Protein AF-Q17LP1-F1 (afdb_monomer)

Sequence (242 aa):
NHLSFSSIPMSLLRTFSMMLGEMDILGTYVQPYYQNHLLYPIPSFAILCLFMILMPILLMNLLIGLAVGDIESVRRNAQLKRLAMQVVLHTELERKLPQMWLEMVDKMELIEYPNEKKCKLGFLDSVLRKWFCNPFTDDYKGGIDFVLDNNEDYVVTELEKQKRKLREISSALDNQHQLLRLIVQKMEIKTEADDVDEGVATSDVKGVGALRGPNGTTSRWSSPRIRKKLRAAMSFNKSISK

Mean predicted aligned error: 19.29 Å

Foldseek 3Di:
DPPQPPDPVSVVVVLVCVLCVPDPCCVPQVVCVVVVVDPDNVVVVVVVVVSVCVRNNVVVVVVVVVVVVVVVVCLLCVVVVVVVVVVVVVVVVVVPDDPVVVVVPDDPDDDDDPPDPDDPVVPVCVVCCVVVVDPPPVCVVVDPDPPPNCVVVVVVVVVVVVVVVVVVVVVVVVVVVVVVVVCCVVVPPPPVVVVDDPDDDPPPPDDDDDDDDDDPDDPPDDDPVVVVVVVVVVVVVVPPDD

Organism: Aedes aegypti (NCBI:txid7159)

Solvent-accessible surface area (backbone atoms only — not comparable to full-atom values): 15121 Å² total; per-residue (Å²): 133,65,73,58,66,72,42,74,70,46,30,52,52,49,53,52,46,34,43,79,60,62,68,62,54,59,76,71,52,48,50,35,54,80,67,70,71,48,93,56,59,69,64,50,53,52,52,48,54,51,46,52,49,51,40,48,47,48,46,47,53,47,52,50,51,49,52,51,52,51,50,50,57,48,56,75,45,40,64,60,53,51,52,50,50,51,51,51,51,51,53,55,48,56,75,72,49,62,65,77,59,49,68,72,66,63,68,98,74,83,90,80,59,95,88,59,90,77,68,91,51,80,54,67,49,58,51,46,44,66,74,70,41,64,92,66,74,74,46,86,78,54,96,72,75,70,70,71,61,47,55,61,54,47,50,52,53,52,50,52,52,49,52,50,52,51,52,54,51,51,53,52,49,52,52,52,53,52,51,51,52,52,47,50,64,71,64,64,65,76,59,76,81,78,78,72,70,88,71,80,76,85,81,80,84,78,83,80,80,91,80,91,68,99,67,97,69,82,78,90,76,77,60,76,67,60,60,56,55,55,56,56,59,59,62,65,70,66,78,79,74,130

Radius of gyration: 46.9 Å; Cα contacts (8 Å, |Δi|>4): 38; chains: 1; bounding box: 102×118×82 Å

Secondary structure (DSSP, 8-state):
--GGGSSHHHHHHHHHHHHTT---HIIIIIHHHHTT--S-HHHHHHHHHHHHIIIIIIIHHHHHHHHHHHHHHHHHHHHHHHHHHHHHHHHHHHHHS-HHHHHHH--S-----TT----SSTTHHHHHHHHHS-TTSGGGG---SHHHHHHHHHHHHHHHHHHHHHHHHHHHHHHHHHHHHHHHHHTT---GGGS---PPPTTS---------SS--------HHHHHHHHHHHHHTTSS--

InterPro domains:
  IPR005821 Ion transport domain [PF00520] (3-78)

pLDDT: mean 73.53, std 17.09, range [39.19, 96.56]

Nearest PDB structures (foldseek):
  6v9v-assembly1_A  TM=7.944E-01  e=1.587E-09  Homo sapiens
  6pqq-assembly1_A  TM=7.594E-01  e=4.919E-10  Homo sapiens
  7or0-assembly1_A  TM=7.652E-01  e=1.694E-09  Homo sapiens
  6x2j-assembly1_C  TM=7.431E-01  e=1.306E-09  Homo sapiens
  6v9y-assembly1_A  TM=7.723E-01  e=3.466E-09  Homo sapiens

Structure (mmCIF, N/CA/C/O backbone):
data_AF-Q17LP1-F1
#
_entry.id   AF-Q17LP1-F1
#
loop_
_atom_site.group_PDB
_atom_site.id
_atom_site.type_symbol
_atom_site.label_atom_id
_atom_site.label_alt_id
_atom_site.label_comp_id
_atom_site.label_asym_id
_atom_site.label_entity_id
_atom_site.label_seq_id
_atom_site.pdbx_PDB_ins_code
_atom_site.Cartn_x
_atom_site.Cartn_y
_atom_site.Cartn_z
_atom_site.occupancy
_atom_site.B_iso_or_equiv
_atom_site.auth_seq_id
_atom_site.auth_comp_id
_atom_site.auth_asym_id
_atom_site.auth_atom_id
_atom_site.pdbx_PDB_model_num
ATOM 1 N N . ASN A 1 1 ? 28.057 -5.702 -35.784 1.00 49.50 1 ASN A N 1
ATOM 2 C CA . ASN A 1 1 ? 27.165 -6.831 -35.431 1.00 49.50 1 ASN A CA 1
ATOM 3 C C . ASN A 1 1 ? 27.025 -6.904 -33.923 1.00 49.50 1 ASN A C 1
ATOM 5 O O . ASN A 1 1 ? 27.948 -7.354 -33.260 1.00 49.50 1 ASN A O 1
ATOM 9 N N . HIS A 1 2 ? 25.927 -6.385 -33.370 1.00 60.94 2 HIS A N 1
ATOM 10 C CA . HIS A 1 2 ? 25.716 -6.367 -31.923 1.00 60.94 2 HIS A CA 1
ATOM 11 C C . HIS A 1 2 ? 25.207 -7.745 -31.474 1.00 60.94 2 HIS A C 1
ATOM 13 O O . HIS A 1 2 ? 24.077 -8.121 -31.785 1.00 60.94 2 HIS A O 1
ATOM 19 N N . LEU A 1 3 ? 26.048 -8.516 -30.775 1.00 66.00 3 LEU A N 1
ATOM 20 C CA . LEU A 1 3 ? 25.716 -9.867 -30.292 1.00 66.00 3 LEU A CA 1
ATOM 21 C C . LEU A 1 3 ? 24.450 -9.865 -29.419 1.00 66.00 3 LEU A C 1
ATOM 23 O O . LEU A 1 3 ? 23.667 -10.813 -29.470 1.00 66.00 3 LEU A O 1
ATOM 27 N N . SER A 1 4 ? 24.193 -8.765 -28.708 1.00 69.25 4 SER A N 1
ATOM 28 C CA . SER A 1 4 ? 23.057 -8.611 -27.794 1.00 69.25 4 SER A CA 1
ATOM 29 C C . SER A 1 4 ? 21.691 -8.534 -28.486 1.00 69.25 4 SER A C 1
ATOM 31 O O . SER A 1 4 ? 20.680 -8.662 -27.811 1.00 69.25 4 SER A O 1
ATOM 33 N N . PHE A 1 5 ? 21.640 -8.349 -29.812 1.00 77.31 5 PHE A N 1
ATOM 34 C CA . PHE A 1 5 ? 20.395 -8.388 -30.600 1.00 77.31 5 PHE A CA 1
ATOM 35 C C . PHE A 1 5 ? 20.414 -9.470 -31.691 1.00 77.31 5 PHE A C 1
ATOM 37 O O . PHE A 1 5 ? 19.605 -9.439 -32.612 1.00 77.31 5 PHE A O 1
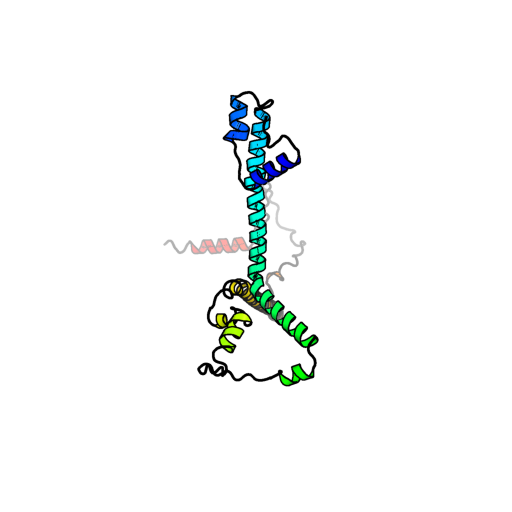ATOM 44 N N . SER A 1 6 ? 21.348 -10.422 -31.605 1.00 81.19 6 SER A N 1
ATOM 45 C CA . SER A 1 6 ? 21.500 -11.491 -32.604 1.00 81.19 6 SER A CA 1
ATOM 46 C C . SER A 1 6 ? 20.431 -12.582 -32.500 1.00 81.19 6 SER A C 1
ATOM 48 O O . SER A 1 6 ? 20.099 -13.219 -33.495 1.00 81.19 6 SER A O 1
ATOM 50 N N . SER A 1 7 ? 19.881 -12.793 -31.304 1.00 87.88 7 SER A N 1
ATOM 51 C CA . SER A 1 7 ? 18.834 -13.776 -31.045 1.00 87.88 7 SER A CA 1
ATOM 52 C C . SER A 1 7 ? 17.700 -13.151 -30.239 1.00 87.88 7 SER A C 1
ATOM 54 O O . SER A 1 7 ? 17.931 -12.295 -29.386 1.00 87.88 7 SER A O 1
ATOM 56 N N . ILE A 1 8 ? 16.476 -13.608 -30.510 1.00 87.50 8 ILE A N 1
ATOM 57 C CA . ILE A 1 8 ? 15.245 -13.180 -29.831 1.00 87.50 8 ILE A CA 1
ATOM 58 C C . ILE A 1 8 ? 15.343 -13.293 -28.291 1.00 87.50 8 ILE A C 1
ATOM 60 O O . ILE A 1 8 ? 14.975 -12.340 -27.610 1.00 87.50 8 ILE A O 1
ATOM 64 N N . PRO A 1 9 ? 15.854 -14.390 -27.691 1.00 88.38 9 PRO A N 1
ATOM 65 C CA . PRO A 1 9 ? 15.988 -14.455 -26.232 1.00 88.38 9 PRO A CA 1
ATOM 66 C C . PRO A 1 9 ? 17.041 -13.483 -25.678 1.00 88.38 9 PRO A C 1
ATOM 68 O O . PRO A 1 9 ? 16.825 -12.895 -24.619 1.00 88.38 9 PRO A O 1
ATOM 71 N N . MET A 1 10 ? 18.158 -13.269 -26.384 1.00 86.25 10 MET A N 1
ATOM 72 C CA . MET A 1 10 ? 19.194 -12.336 -25.922 1.00 86.25 10 MET A CA 1
ATOM 73 C C . MET A 1 10 ? 18.755 -10.877 -26.030 1.00 86.25 10 MET A C 1
ATOM 75 O O . MET A 1 10 ? 19.081 -10.085 -25.146 1.00 86.25 10 MET A O 1
ATOM 79 N N . SER A 1 11 ? 17.982 -10.523 -27.061 1.00 88.06 11 SER A N 1
ATOM 80 C CA . SER A 1 11 ? 17.417 -9.179 -27.176 1.00 88.06 11 SER A CA 1
ATOM 81 C C . SER A 1 11 ? 16.417 -8.896 -26.060 1.00 88.06 11 SER A C 1
ATOM 83 O O . SER A 1 11 ? 16.490 -7.831 -25.456 1.00 88.06 11 SER A O 1
ATOM 85 N N . LEU A 1 12 ? 15.552 -9.858 -25.718 1.00 88.88 12 LEU A N 1
ATOM 86 C CA . LEU A 1 12 ? 14.620 -9.727 -24.594 1.00 88.88 12 LEU A CA 1
ATOM 87 C C . LEU A 1 12 ? 15.348 -9.544 -23.259 1.00 88.88 12 LEU A C 1
ATOM 89 O O . LEU A 1 12 ? 15.002 -8.644 -22.495 1.00 88.88 12 LEU A O 1
ATOM 93 N N . LEU A 1 13 ? 16.385 -10.344 -22.995 1.00 89.12 13 LEU A N 1
ATOM 94 C CA . LEU A 1 13 ? 17.195 -10.205 -21.784 1.00 89.12 13 LEU A CA 1
ATOM 95 C C . LEU A 1 13 ? 17.883 -8.833 -21.722 1.00 89.12 13 LEU A C 1
ATOM 97 O O . LEU A 1 13 ? 17.887 -8.186 -20.674 1.00 89.12 13 LEU A O 1
ATOM 101 N N . ARG A 1 14 ? 18.414 -8.355 -22.856 1.00 87.06 14 ARG A N 1
ATOM 102 C CA . ARG A 1 14 ? 19.018 -7.021 -22.963 1.00 87.06 14 ARG A CA 1
ATOM 103 C C . ARG A 1 14 ? 17.993 -5.919 -22.698 1.00 87.06 14 ARG A C 1
ATOM 105 O O . ARG A 1 14 ? 18.305 -4.992 -21.961 1.00 87.06 14 ARG A O 1
ATOM 112 N N . THR A 1 15 ? 16.781 -6.019 -23.242 1.00 88.31 15 THR A N 1
ATOM 113 C CA . THR A 1 15 ? 15.700 -5.054 -22.988 1.00 88.31 15 THR A CA 1
ATOM 114 C C . THR A 1 15 ? 15.235 -5.080 -21.529 1.00 88.31 15 THR A C 1
ATOM 116 O O . THR A 1 15 ? 14.946 -4.024 -20.974 1.00 88.31 15 THR A O 1
ATOM 119 N N . PHE A 1 16 ? 15.221 -6.246 -20.874 1.00 88.94 16 PHE A N 1
ATOM 120 C CA . PHE A 1 16 ? 14.896 -6.358 -19.448 1.00 88.94 16 PHE A CA 1
ATOM 121 C C . PHE A 1 16 ? 15.966 -5.712 -18.551 1.00 88.94 16 PHE A C 1
ATOM 123 O O . PHE A 1 16 ? 15.629 -4.949 -17.652 1.00 88.94 16 PHE A O 1
ATOM 130 N N . SER A 1 17 ? 17.254 -5.936 -18.832 1.00 88.38 17 SER A N 1
ATOM 131 C CA . SER A 1 17 ? 18.360 -5.231 -18.152 1.00 88.38 17 SER A CA 1
ATOM 132 C C . SER A 1 17 ? 18.287 -3.711 -18.386 1.00 88.38 17 SER A C 1
ATOM 134 O O . SER A 1 17 ? 18.393 -2.936 -17.437 1.00 88.38 17 SER A O 1
ATOM 136 N N . MET A 1 18 ? 17.951 -3.266 -19.605 1.00 89.06 18 MET A N 1
ATOM 137 C CA . MET A 1 18 ? 17.701 -1.843 -19.882 1.00 89.06 18 MET A CA 1
ATOM 138 C C . MET A 1 18 ? 16.499 -1.276 -19.105 1.00 89.06 18 MET A C 1
ATOM 140 O O . MET A 1 18 ? 16.525 -0.105 -18.733 1.00 89.06 18 MET A O 1
ATOM 144 N N . MET A 1 19 ? 15.465 -2.081 -18.824 1.00 88.31 19 MET A N 1
ATOM 145 C CA . MET A 1 19 ? 14.313 -1.677 -18.003 1.00 88.31 19 MET A CA 1
ATOM 146 C C . MET A 1 19 ? 14.710 -1.421 -16.542 1.00 88.31 19 MET A C 1
ATOM 148 O O . MET A 1 19 ? 14.148 -0.529 -15.915 1.00 88.31 19 MET A O 1
ATOM 152 N N . LEU A 1 20 ? 15.711 -2.144 -16.023 1.00 87.25 20 LEU A N 1
ATOM 153 C CA . LEU A 1 20 ? 16.281 -1.933 -14.684 1.00 87.25 20 LEU A CA 1
ATOM 154 C C . LEU A 1 20 ? 17.146 -0.662 -14.577 1.00 87.25 20 LEU A C 1
ATOM 156 O O . LEU A 1 20 ? 17.543 -0.291 -13.476 1.00 87.25 20 LEU A O 1
ATOM 160 N N . GLY A 1 21 ? 17.414 0.018 -15.698 1.00 84.12 21 GLY A N 1
ATOM 161 C CA . GLY A 1 21 ? 18.203 1.252 -15.764 1.00 84.12 21 GLY A CA 1
ATOM 162 C C . GLY A 1 21 ? 19.614 1.075 -16.334 1.00 84.12 21 GLY A C 1
ATOM 163 O O . GLY A 1 21 ? 20.330 2.061 -16.509 1.00 84.12 21 GLY A O 1
ATOM 164 N N . GLU A 1 22 ? 20.019 -0.148 -16.685 1.00 85.00 22 GLU A N 1
ATOM 165 C CA . GLU A 1 22 ? 21.328 -0.425 -17.283 1.00 85.00 22 GLU A CA 1
ATOM 166 C C . GLU A 1 22 ? 21.318 -0.143 -18.794 1.00 85.00 22 GLU A C 1
ATOM 168 O O . GLU A 1 22 ? 21.152 -1.031 -19.634 1.00 85.00 22 GLU A O 1
ATOM 173 N N . MET A 1 23 ? 21.494 1.125 -19.163 1.00 84.00 23 MET A N 1
ATOM 174 C CA . MET A 1 23 ? 21.550 1.548 -20.563 1.00 84.00 23 MET A CA 1
ATOM 175 C C . MET A 1 23 ? 22.964 1.936 -20.995 1.00 84.00 23 MET A C 1
ATOM 177 O O . MET A 1 23 ? 23.445 3.032 -20.718 1.00 84.00 23 MET A O 1
ATOM 181 N N . ASP A 1 24 ? 23.607 1.072 -21.775 1.00 84.00 24 ASP A N 1
ATOM 182 C CA . ASP A 1 24 ? 24.866 1.403 -22.448 1.00 84.00 24 ASP A CA 1
ATOM 183 C C . ASP A 1 24 ? 24.601 2.097 -23.797 1.00 84.00 24 ASP A C 1
ATOM 185 O O . ASP A 1 24 ? 24.612 1.480 -24.870 1.00 84.00 24 ASP A O 1
ATOM 189 N N . ILE A 1 25 ? 24.307 3.399 -23.720 1.00 82.69 25 ILE A N 1
ATOM 190 C CA . ILE A 1 25 ? 24.014 4.268 -24.873 1.00 82.69 25 ILE A CA 1
ATOM 191 C C . ILE A 1 25 ? 25.247 4.402 -25.780 1.00 82.69 25 ILE A C 1
ATOM 193 O O . ILE A 1 25 ? 25.125 4.382 -27.009 1.00 82.69 25 ILE A O 1
ATOM 197 N N . LEU A 1 26 ? 26.436 4.500 -25.177 1.00 81.19 26 LEU A N 1
ATOM 198 C CA . LEU A 1 26 ? 27.702 4.705 -25.879 1.00 81.19 26 LEU A CA 1
ATOM 199 C C . LEU A 1 26 ? 28.059 3.512 -26.772 1.00 81.19 26 LEU A C 1
ATOM 201 O O . LEU A 1 26 ? 28.285 3.700 -27.970 1.00 81.19 26 LEU A O 1
ATOM 205 N N . GLY A 1 27 ? 28.049 2.297 -26.220 1.00 80.94 27 GLY A N 1
ATOM 206 C CA . GLY A 1 27 ? 28.378 1.086 -26.971 1.00 80.94 27 GLY A CA 1
ATOM 207 C C . GLY A 1 27 ? 27.276 0.651 -27.939 1.00 80.94 27 GLY A C 1
ATOM 208 O O . GLY A 1 27 ? 27.560 0.200 -29.048 1.00 80.94 27 GLY A O 1
ATOM 209 N N . THR A 1 28 ? 26.005 0.823 -27.554 1.00 81.62 28 THR A N 1
ATOM 210 C CA . THR A 1 28 ? 24.874 0.256 -28.311 1.00 81.62 28 THR A CA 1
ATOM 211 C C . THR A 1 28 ? 24.357 1.179 -29.422 1.00 81.62 28 THR A C 1
ATOM 213 O O . THR A 1 28 ? 23.929 0.685 -30.464 1.00 81.62 28 THR A O 1
ATOM 216 N N . TYR A 1 29 ? 24.389 2.504 -29.228 1.00 82.44 29 TYR A N 1
ATOM 217 C CA . TYR A 1 29 ? 23.771 3.470 -30.152 1.00 82.44 29 TYR A CA 1
ATOM 218 C C . TYR A 1 29 ? 24.765 4.490 -30.725 1.00 82.44 29 TYR A C 1
ATOM 220 O O . TYR A 1 29 ? 24.711 4.777 -31.920 1.00 82.44 29 TYR A O 1
ATOM 228 N N . VAL A 1 30 ? 25.700 5.012 -29.923 1.00 83.44 30 VAL A N 1
ATOM 229 C CA . VAL A 1 30 ? 26.623 6.082 -30.356 1.00 83.44 30 VAL A CA 1
ATOM 230 C C . VAL A 1 30 ? 27.747 5.549 -31.249 1.00 83.44 30 VAL A C 1
ATOM 232 O O . VAL A 1 30 ? 27.978 6.077 -32.334 1.00 83.44 30 VAL A O 1
ATOM 235 N N . GLN A 1 31 ? 28.427 4.476 -30.847 1.00 83.00 31 GLN A N 1
ATOM 236 C CA . GLN A 1 31 ? 29.505 3.875 -31.639 1.00 83.00 31 GLN A CA 1
ATOM 237 C C . GLN A 1 31 ? 29.060 3.413 -33.049 1.00 83.00 31 GLN A C 1
ATOM 239 O O . GLN A 1 31 ? 29.718 3.789 -34.023 1.00 83.00 31 GLN A O 1
ATOM 244 N N . PRO A 1 32 ? 27.938 2.682 -33.225 1.00 82.94 32 PRO A N 1
ATOM 245 C CA . PRO A 1 32 ? 27.465 2.297 -34.558 1.00 82.94 32 PRO A CA 1
ATOM 246 C C . PRO A 1 32 ? 26.902 3.463 -35.385 1.00 82.94 32 PRO A C 1
ATOM 248 O O . PRO A 1 32 ? 26.874 3.355 -36.613 1.00 82.94 32 PRO A O 1
ATOM 251 N N . TYR A 1 33 ? 26.496 4.570 -34.750 1.00 82.31 33 TYR A N 1
ATOM 252 C CA . TYR A 1 33 ? 26.122 5.805 -35.446 1.00 82.31 33 TYR A CA 1
ATOM 253 C C . TYR A 1 33 ? 27.335 6.443 -36.136 1.00 82.31 33 TYR A C 1
ATOM 255 O O . TYR A 1 33 ? 27.289 6.697 -37.337 1.00 82.31 33 TYR A O 1
ATOM 263 N N . TYR A 1 34 ? 28.454 6.612 -35.422 1.00 82.00 34 TYR A N 1
ATOM 264 C CA . TYR A 1 34 ? 29.683 7.171 -36.004 1.00 82.00 34 TYR A CA 1
ATOM 265 C C . TYR A 1 34 ? 30.368 6.236 -37.010 1.00 82.00 34 TYR A C 1
ATOM 267 O O . TYR A 1 34 ? 31.064 6.704 -37.908 1.00 82.00 34 TYR A O 1
ATOM 275 N N . GLN A 1 35 ? 30.163 4.922 -36.890 1.00 83.12 35 GLN A N 1
ATOM 276 C CA . GLN A 1 35 ? 30.713 3.933 -37.821 1.00 83.12 35 GLN A CA 1
ATOM 277 C C . GLN A 1 35 ? 29.807 3.666 -39.045 1.00 83.12 35 GLN A C 1
ATOM 279 O O . GLN A 1 35 ? 30.128 2.793 -39.843 1.00 83.12 35 GLN A O 1
ATOM 284 N N . ASN A 1 36 ? 28.685 4.385 -39.219 1.00 75.62 36 ASN A N 1
ATOM 285 C CA . ASN A 1 36 ? 27.690 4.165 -40.291 1.00 75.62 36 ASN A CA 1
ATOM 286 C C . ASN A 1 36 ? 27.131 2.725 -40.370 1.00 75.62 36 ASN A C 1
ATOM 288 O O . ASN A 1 36 ? 26.630 2.295 -41.407 1.00 75.62 36 ASN A O 1
ATOM 292 N N . HIS A 1 37 ? 27.182 1.968 -39.271 1.00 78.81 37 HIS A N 1
ATOM 293 C CA . HIS A 1 37 ? 26.628 0.611 -39.190 1.00 78.81 37 HIS A CA 1
ATOM 294 C C . HIS A 1 37 ? 25.138 0.597 -38.806 1.00 78.81 37 HIS A C 1
ATOM 296 O O . HIS A 1 37 ? 24.520 -0.470 -38.780 1.00 78.81 37 HIS A O 1
ATOM 302 N N . LEU A 1 38 ? 24.552 1.760 -38.496 1.00 78.19 38 LEU A N 1
ATOM 303 C CA . LEU A 1 38 ? 23.133 1.904 -38.181 1.00 78.19 38 LEU A CA 1
ATOM 304 C C . LEU A 1 38 ? 22.339 2.279 -39.445 1.00 78.19 38 LEU A C 1
ATOM 306 O O . LEU A 1 38 ? 22.397 3.415 -39.904 1.00 78.19 38 LEU A O 1
ATOM 310 N N . LEU A 1 39 ? 21.564 1.331 -39.981 1.00 77.12 39 LEU A N 1
ATOM 311 C CA . LEU A 1 39 ? 20.765 1.510 -41.208 1.00 77.12 39 LEU A CA 1
ATOM 312 C C . LEU A 1 39 ? 19.740 2.655 -41.107 1.00 77.12 39 LEU A C 1
ATOM 314 O O . LEU A 1 39 ? 19.449 3.312 -42.101 1.00 77.12 39 LEU A O 1
ATOM 318 N N . TYR A 1 40 ? 19.202 2.901 -39.907 1.00 84.00 40 TYR A N 1
ATOM 319 C CA . TYR A 1 40 ? 18.156 3.900 -39.677 1.00 84.00 40 TYR A CA 1
ATOM 320 C C . TYR A 1 40 ? 18.413 4.715 -38.394 1.00 84.00 40 TYR A C 1
ATOM 322 O O . TYR A 1 40 ? 17.834 4.409 -37.348 1.00 84.00 40 TYR A O 1
ATOM 330 N N . PRO A 1 41 ? 19.263 5.759 -38.436 1.00 83.38 41 PRO A N 1
ATOM 331 C CA . PRO A 1 41 ? 19.643 6.541 -37.255 1.00 83.38 41 PRO A CA 1
ATOM 332 C C . PRO A 1 41 ? 18.467 7.283 -36.618 1.00 83.38 41 PRO A C 1
ATOM 334 O O . PRO A 1 41 ? 18.204 7.114 -35.430 1.00 83.38 41 PRO A O 1
ATOM 337 N N . ILE A 1 42 ? 17.708 8.042 -37.409 1.00 86.19 42 ILE A N 1
ATOM 338 C CA . ILE A 1 42 ? 16.617 8.899 -36.919 1.00 86.19 42 ILE A CA 1
ATOM 339 C C . ILE A 1 42 ? 15.529 8.106 -36.163 1.00 86.19 42 ILE A C 1
ATOM 341 O O . ILE A 1 42 ? 15.268 8.435 -35.004 1.00 86.19 42 ILE A O 1
ATOM 345 N N . PRO A 1 43 ? 14.907 7.051 -36.734 1.00 89.62 43 PRO A N 1
ATOM 346 C CA . PRO A 1 43 ? 13.872 6.309 -36.014 1.00 89.62 43 PRO A CA 1
ATOM 347 C C . PRO A 1 43 ? 14.436 5.515 -34.829 1.00 89.62 43 PRO A C 1
ATOM 349 O O . PRO A 1 43 ? 13.743 5.365 -33.829 1.00 89.62 43 PRO A O 1
ATOM 352 N N . SER A 1 44 ? 15.693 5.058 -34.887 1.00 88.06 44 SER A N 1
ATOM 353 C CA . SER A 1 44 ? 16.319 4.345 -33.763 1.00 88.06 44 SER A CA 1
A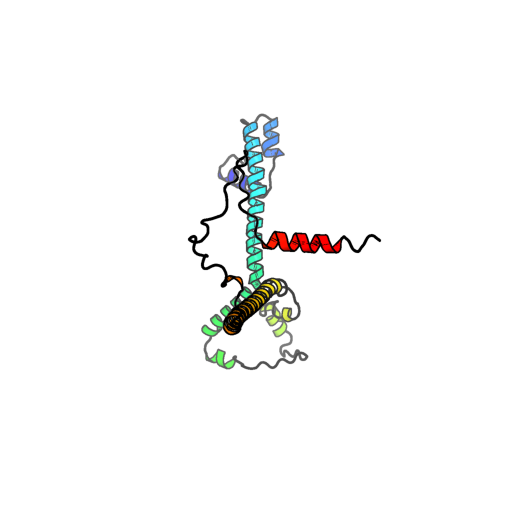TOM 354 C C . SER A 1 44 ? 16.498 5.248 -32.543 1.00 88.06 44 SER A C 1
ATOM 356 O O . SER A 1 44 ? 16.181 4.832 -31.431 1.00 88.06 44 SER A O 1
ATOM 358 N N . PHE A 1 45 ? 16.937 6.496 -32.739 1.00 88.75 45 PHE A N 1
ATOM 359 C CA . PHE A 1 45 ? 17.010 7.479 -31.654 1.00 88.75 45 PHE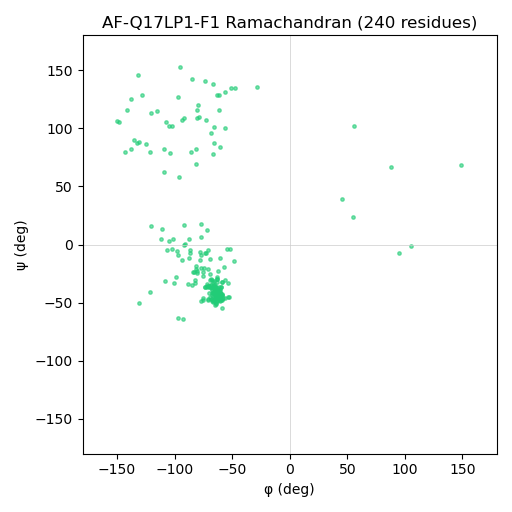 A CA 1
ATOM 360 C C . PHE A 1 45 ? 15.623 7.898 -31.153 1.00 88.75 45 PHE A C 1
ATOM 362 O O . PHE A 1 45 ? 15.440 8.053 -29.949 1.00 88.75 45 PHE A O 1
ATOM 369 N N . ALA A 1 46 ? 14.629 8.025 -32.038 1.00 91.31 46 ALA A N 1
ATOM 370 C CA . ALA A 1 46 ? 13.256 8.325 -31.627 1.00 91.31 46 ALA A CA 1
ATOM 371 C C . ALA A 1 46 ? 12.663 7.214 -30.738 1.00 91.31 46 ALA A C 1
ATOM 373 O O . ALA A 1 46 ? 12.104 7.501 -29.678 1.00 91.31 46 ALA A O 1
ATOM 374 N N . ILE A 1 47 ? 12.838 5.946 -31.130 1.00 90.69 47 ILE A N 1
ATOM 375 C CA . ILE A 1 47 ? 12.408 4.780 -30.344 1.00 90.69 47 ILE A CA 1
ATOM 376 C C . ILE A 1 47 ? 13.184 4.699 -29.025 1.00 90.69 47 ILE A C 1
ATOM 378 O O . ILE A 1 47 ? 12.581 4.409 -27.995 1.00 90.69 47 ILE A O 1
ATOM 382 N N . LEU A 1 48 ? 14.488 5.001 -29.026 1.00 88.81 48 LEU A N 1
ATOM 383 C CA . LEU A 1 48 ? 15.305 5.048 -27.810 1.00 88.81 48 LEU A CA 1
ATOM 384 C C . LEU A 1 48 ? 14.785 6.096 -26.816 1.00 88.81 48 LEU A C 1
ATOM 386 O O . LEU A 1 48 ? 14.596 5.773 -25.647 1.00 88.81 48 LEU A O 1
ATOM 390 N N . CYS A 1 49 ? 14.519 7.325 -27.270 1.00 90.50 49 CYS A N 1
ATOM 391 C CA . CYS A 1 49 ? 13.975 8.387 -26.420 1.00 90.50 49 CYS A CA 1
ATOM 392 C C . CYS A 1 49 ? 12.606 8.008 -25.844 1.00 90.50 49 CYS A C 1
ATOM 394 O O . CYS A 1 49 ? 12.370 8.179 -24.648 1.00 90.50 49 CYS A O 1
ATOM 396 N N . LEU A 1 50 ? 11.718 7.453 -26.675 1.00 92.31 50 LEU A N 1
ATOM 397 C CA . LEU A 1 50 ? 10.413 6.977 -26.224 1.00 92.31 50 LEU A CA 1
ATOM 398 C C . LEU A 1 50 ? 10.558 5.856 -25.183 1.00 92.31 50 LEU A C 1
ATOM 400 O O . LEU A 1 50 ? 9.911 5.893 -24.139 1.00 92.31 50 LEU A O 1
ATOM 404 N N . PHE A 1 51 ? 11.442 4.889 -25.435 1.00 91.00 51 PHE A N 1
ATOM 405 C CA . PHE A 1 51 ? 11.725 3.788 -24.517 1.00 91.00 51 PHE A CA 1
ATOM 406 C C . PHE A 1 51 ? 12.260 4.287 -23.166 1.00 91.00 51 PHE A C 1
ATOM 408 O O . PHE A 1 51 ? 11.813 3.811 -22.126 1.00 91.00 51 PHE A O 1
ATOM 415 N N . MET A 1 52 ? 13.150 5.285 -23.174 1.00 89.81 52 MET A N 1
ATOM 416 C CA . MET A 1 52 ? 13.729 5.904 -21.974 1.00 89.81 52 MET A CA 1
ATOM 417 C C . MET A 1 52 ? 12.677 6.544 -21.062 1.00 89.81 52 MET A C 1
ATOM 419 O O . MET A 1 52 ? 12.777 6.455 -19.840 1.00 89.81 52 MET A O 1
ATOM 423 N N . ILE A 1 53 ? 11.659 7.173 -21.653 1.00 92.00 53 ILE A N 1
ATOM 424 C CA . ILE A 1 53 ? 10.558 7.785 -20.903 1.00 92.00 53 ILE A CA 1
ATOM 425 C C . ILE A 1 53 ? 9.609 6.704 -20.381 1.00 92.00 53 ILE A C 1
ATOM 427 O O . ILE A 1 53 ? 9.244 6.709 -19.208 1.00 92.00 53 ILE A O 1
ATOM 431 N N . LEU A 1 54 ? 9.204 5.764 -21.236 1.00 91.38 54 LEU A N 1
ATOM 432 C CA . LEU A 1 54 ? 8.177 4.787 -20.879 1.00 91.38 54 LEU A CA 1
ATOM 433 C C . LEU A 1 54 ? 8.667 3.750 -19.858 1.00 91.38 54 LEU A C 1
ATOM 435 O O . LEU A 1 54 ? 7.956 3.469 -18.898 1.00 91.38 54 LEU A O 1
ATOM 439 N N . MET A 1 55 ? 9.851 3.169 -20.057 1.00 89.81 55 MET A N 1
ATOM 440 C CA . MET A 1 55 ? 10.267 1.970 -19.319 1.00 89.81 55 MET A CA 1
ATOM 441 C C . MET A 1 55 ? 11.070 2.318 -18.047 1.00 89.81 55 MET A C 1
ATOM 443 O O . MET A 1 55 ? 10.552 2.099 -16.955 1.00 89.81 55 MET A O 1
ATOM 447 N N . PRO A 1 56 ? 12.267 2.934 -18.103 1.00 86.94 56 PRO A N 1
ATOM 448 C CA . PRO A 1 56 ? 12.994 3.280 -16.879 1.00 86.94 56 PRO A CA 1
ATOM 449 C C . PRO A 1 56 ? 12.311 4.331 -15.997 1.00 86.94 56 PRO A C 1
ATOM 451 O O . PRO A 1 56 ? 12.498 4.304 -14.788 1.00 86.94 56 PRO A O 1
ATOM 454 N N . ILE A 1 57 ? 11.559 5.277 -16.574 1.00 90.69 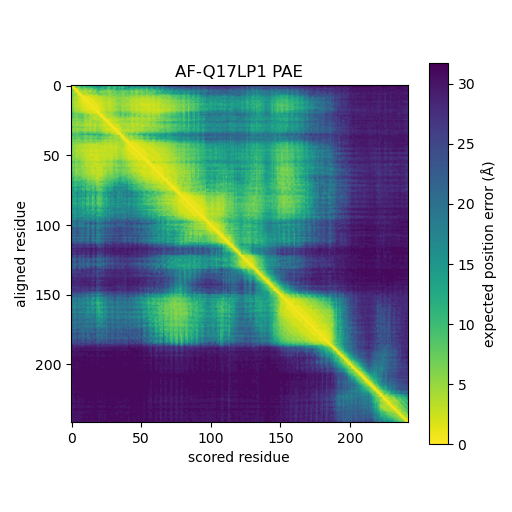57 ILE A N 1
ATOM 455 C CA . ILE A 1 57 ? 10.995 6.406 -15.817 1.00 90.69 57 ILE A CA 1
ATOM 456 C C . ILE A 1 57 ? 9.543 6.127 -15.423 1.00 90.69 57 ILE A C 1
ATOM 458 O O . ILE A 1 57 ? 9.239 6.043 -14.236 1.00 90.69 57 ILE A O 1
ATOM 462 N N . LEU A 1 58 ? 8.626 5.974 -16.385 1.00 92.62 58 LEU A N 1
ATOM 463 C CA . LEU A 1 58 ? 7.205 5.809 -16.056 1.00 92.62 58 LEU A CA 1
ATOM 464 C C . LEU A 1 58 ? 6.897 4.452 -15.423 1.00 92.62 58 LEU A C 1
ATOM 466 O O . LEU A 1 58 ? 6.220 4.416 -14.397 1.00 92.62 58 LEU A O 1
ATOM 470 N N . LEU A 1 59 ? 7.386 3.350 -15.999 1.00 91.56 59 LEU A N 1
ATOM 471 C CA . LEU A 1 59 ? 7.076 2.011 -15.493 1.00 91.56 59 LEU A CA 1
ATOM 472 C C . LEU A 1 59 ? 7.661 1.806 -14.090 1.00 91.56 59 LEU A C 1
ATOM 474 O O . LEU A 1 59 ? 6.929 1.377 -13.202 1.00 91.56 59 LEU A O 1
ATOM 478 N N . MET A 1 60 ? 8.924 2.175 -13.847 1.00 91.00 60 MET A N 1
ATOM 479 C CA . MET A 1 60 ? 9.514 2.065 -12.504 1.00 91.00 60 MET A CA 1
ATOM 480 C C . MET A 1 60 ? 8.785 2.920 -11.469 1.00 91.00 60 MET A C 1
ATOM 482 O O . MET A 1 60 ? 8.450 2.422 -10.397 1.00 91.00 60 MET A O 1
ATOM 486 N N . ASN A 1 61 ? 8.477 4.179 -11.791 1.00 92.62 61 ASN A N 1
ATOM 487 C CA . ASN A 1 61 ? 7.757 5.053 -10.866 1.00 92.62 61 ASN A CA 1
ATOM 488 C C . ASN A 1 61 ? 6.333 4.551 -10.591 1.00 92.62 61 ASN A C 1
ATOM 490 O O . ASN A 1 61 ? 5.854 4.673 -9.467 1.00 92.62 61 ASN A O 1
ATOM 494 N N . LEU A 1 62 ? 5.671 3.949 -11.584 1.00 92.62 62 LEU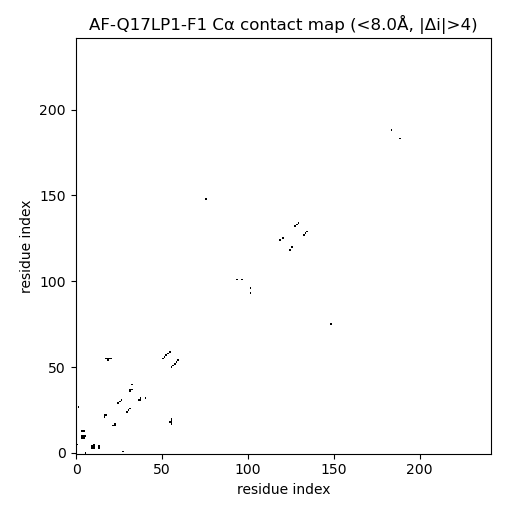 A N 1
ATOM 495 C CA . LEU A 1 62 ? 4.364 3.322 -11.405 1.00 92.62 62 LEU A CA 1
ATOM 496 C C . LEU A 1 62 ? 4.454 2.081 -10.510 1.00 92.62 62 LEU A C 1
ATOM 498 O O . LEU A 1 62 ? 3.658 1.951 -9.587 1.00 92.62 62 LEU A O 1
ATOM 502 N N . LEU A 1 63 ? 5.417 1.184 -10.749 1.00 92.19 63 LEU A N 1
ATOM 503 C CA . LEU A 1 63 ? 5.594 -0.021 -9.933 1.00 92.19 63 LEU A CA 1
ATOM 504 C C . LEU A 1 63 ? 5.930 0.322 -8.482 1.00 92.19 63 LEU A C 1
ATOM 506 O O . LEU A 1 63 ? 5.367 -0.274 -7.567 1.00 92.19 63 LEU A O 1
ATOM 510 N N . ILE A 1 64 ? 6.805 1.307 -8.274 1.00 93.44 64 ILE A N 1
ATOM 511 C CA . ILE A 1 64 ? 7.122 1.817 -6.939 1.00 93.44 64 ILE A CA 1
ATOM 512 C C . ILE A 1 64 ? 5.876 2.458 -6.323 1.00 93.44 64 ILE A C 1
ATOM 514 O O . ILE A 1 64 ? 5.562 2.169 -5.176 1.00 93.44 64 ILE A O 1
ATOM 518 N N . GLY A 1 65 ? 5.130 3.275 -7.072 1.00 93.69 65 GLY A N 1
ATOM 519 C CA . GLY A 1 65 ? 3.905 3.917 -6.589 1.00 93.69 65 GLY A CA 1
ATOM 520 C C . GLY A 1 65 ? 2.822 2.920 -6.169 1.00 93.69 65 GLY A C 1
ATOM 521 O O . GLY A 1 65 ? 2.214 3.092 -5.116 1.00 93.69 65 GLY A O 1
ATOM 522 N N . LEU A 1 66 ? 2.625 1.847 -6.939 1.00 93.25 66 LEU A N 1
ATOM 523 C CA . LEU A 1 66 ? 1.706 0.761 -6.589 1.00 93.25 66 LEU A CA 1
ATOM 524 C C . LEU A 1 66 ? 2.191 -0.001 -5.354 1.00 93.25 66 LEU A C 1
ATOM 526 O O . LEU A 1 66 ? 1.427 -0.178 -4.413 1.00 93.25 66 LEU A O 1
ATOM 530 N N . ALA A 1 67 ? 3.472 -0.373 -5.312 1.00 95.06 67 ALA A N 1
ATOM 531 C CA . ALA A 1 67 ? 4.047 -1.065 -4.162 1.00 95.06 67 ALA A CA 1
ATOM 532 C C . ALA A 1 67 ? 3.984 -0.218 -2.878 1.00 95.06 67 ALA A C 1
ATOM 534 O O . ALA A 1 67 ? 3.759 -0.756 -1.796 1.00 95.06 67 ALA A O 1
ATOM 535 N N . VAL A 1 68 ? 4.162 1.102 -2.986 1.00 92.31 68 VAL A N 1
ATOM 536 C CA . VAL A 1 68 ? 4.059 2.034 -1.855 1.00 92.31 68 VAL A CA 1
ATOM 537 C C . VAL A 1 68 ? 2.597 2.245 -1.434 1.00 92.31 68 VAL A C 1
ATOM 539 O O . VAL A 1 68 ? 2.313 2.305 -0.242 1.00 92.31 68 VAL A O 1
ATOM 542 N N . GLY A 1 69 ? 1.647 2.280 -2.369 1.00 88.38 69 GLY A N 1
ATOM 543 C CA . GLY A 1 69 ? 0.220 2.291 -2.022 1.00 88.38 69 GLY A CA 1
ATOM 544 C C . GLY A 1 69 ? -0.213 1.004 -1.307 1.00 88.38 69 GLY A C 1
ATOM 545 O O . GLY A 1 69 ? -0.900 1.039 -0.281 1.00 88.38 69 GLY A O 1
ATOM 546 N N . ASP A 1 70 ? 0.262 -0.143 -1.795 1.00 91.38 70 ASP A N 1
ATOM 547 C CA . ASP A 1 70 ? -0.000 -1.446 -1.188 1.00 91.38 70 ASP A CA 1
ATOM 548 C C . ASP A 1 70 ? 0.652 -1.556 0.201 1.00 91.38 70 ASP A C 1
ATOM 550 O O . ASP A 1 70 ? -0.006 -1.980 1.154 1.00 91.38 70 ASP A O 1
ATOM 554 N N . ILE A 1 71 ? 1.913 -1.124 0.370 1.00 87.81 71 ILE A N 1
ATOM 555 C CA . ILE A 1 71 ? 2.593 -1.181 1.676 1.00 87.81 71 ILE A CA 1
ATOM 556 C C . ILE A 1 71 ? 1.939 -0.249 2.700 1.00 87.81 71 ILE A C 1
ATOM 558 O O . ILE A 1 71 ? 1.865 -0.614 3.870 1.00 87.81 71 ILE A O 1
ATOM 562 N N . GLU A 1 72 ? 1.440 0.922 2.295 1.00 79.25 72 GLU A N 1
ATOM 563 C CA . GLU A 1 72 ? 0.782 1.873 3.197 1.00 79.25 72 GLU A CA 1
ATOM 564 C C . GLU A 1 72 ? -0.529 1.301 3.752 1.00 79.25 72 GLU A C 1
ATOM 566 O O . GLU A 1 72 ? -0.735 1.278 4.970 1.00 79.25 72 GLU A O 1
ATOM 571 N N . SER A 1 73 ? -1.375 0.740 2.882 1.00 77.19 73 SER A N 1
ATOM 572 C CA . SER A 1 73 ? -2.634 0.106 3.296 1.00 77.19 73 SER A CA 1
ATOM 573 C C . SER A 1 73 ? -2.412 -1.133 4.176 1.00 77.19 73 SER A C 1
ATOM 575 O O . SER A 1 73 ? -3.124 -1.333 5.171 1.00 77.19 73 SER A O 1
ATOM 577 N N . VAL A 1 74 ? -1.390 -1.941 3.861 1.00 81.12 74 VAL A N 1
ATOM 578 C CA . VAL A 1 74 ? -0.990 -3.098 4.670 1.00 81.12 74 VAL A CA 1
ATOM 579 C C . VAL A 1 74 ? -0.420 -2.647 6.007 1.00 81.12 74 VAL A C 1
ATOM 581 O O . VAL A 1 74 ? -0.774 -3.247 7.018 1.00 81.12 74 VAL A O 1
ATOM 584 N N . ARG A 1 75 ? 0.410 -1.596 6.043 1.00 76.19 75 ARG A N 1
ATOM 585 C CA . ARG A 1 75 ? 0.988 -1.051 7.279 1.00 76.19 75 ARG A CA 1
ATOM 586 C C . ARG A 1 75 ? -0.097 -0.540 8.220 1.00 76.19 75 ARG A C 1
ATOM 588 O O . ARG A 1 75 ? -0.069 -0.917 9.387 1.00 76.19 75 ARG A O 1
ATOM 595 N N . ARG A 1 76 ? -1.067 0.233 7.717 1.00 72.19 76 ARG A N 1
ATOM 596 C CA . ARG A 1 76 ? -2.196 0.747 8.513 1.00 72.19 76 ARG A CA 1
ATOM 597 C C . ARG A 1 76 ? -2.935 -0.382 9.237 1.00 72.19 76 ARG A C 1
ATOM 599 O O . ARG A 1 76 ? -3.145 -0.343 10.439 1.00 72.19 76 ARG A O 1
ATOM 606 N N . ASN A 1 77 ? -3.206 -1.471 8.521 1.00 75.25 77 ASN A N 1
ATOM 607 C CA . ASN A 1 77 ? -3.931 -2.621 9.063 1.00 75.25 77 ASN A CA 1
ATOM 608 C C . ASN A 1 77 ? -3.026 -3.702 9.683 1.00 75.25 77 ASN A C 1
ATOM 610 O O . ASN A 1 77 ? -3.528 -4.730 10.148 1.00 75.25 77 ASN A O 1
ATOM 614 N N . ALA A 1 78 ? -1.701 -3.522 9.691 1.00 77.69 78 ALA A N 1
ATOM 615 C CA . ALA A 1 78 ? -0.755 -4.576 10.057 1.00 77.69 78 ALA A CA 1
ATOM 616 C C . ALA A 1 78 ? -0.910 -4.997 11.517 1.00 77.69 78 ALA A C 1
ATOM 618 O O . ALA A 1 78 ? -0.829 -6.187 11.823 1.00 77.69 78 ALA A O 1
ATOM 619 N N . GLN A 1 79 ? -1.161 -4.041 12.415 1.00 70.44 79 GLN A N 1
ATOM 620 C CA . GLN A 1 79 ? -1.316 -4.330 13.838 1.00 70.44 79 GLN A CA 1
ATOM 621 C C . GLN A 1 79 ? -2.559 -5.185 14.109 1.00 70.44 79 GLN A C 1
ATOM 623 O O . GLN A 1 79 ? -2.456 -6.225 14.764 1.00 70.44 79 GLN A O 1
ATOM 628 N N . LEU A 1 80 ? -3.709 -4.803 13.543 1.00 78.75 80 LEU A N 1
ATOM 629 C CA . LEU A 1 80 ? -4.948 -5.571 13.660 1.00 78.75 80 LEU A CA 1
ATOM 630 C C . LEU A 1 80 ? -4.810 -6.943 12.990 1.00 78.75 80 LEU A C 1
ATOM 632 O O . LEU A 1 80 ? -5.147 -7.958 13.594 1.00 78.75 80 LEU A O 1
ATOM 636 N N . LYS A 1 81 ? -4.249 -6.999 11.774 1.00 80.38 81 LYS A N 1
ATOM 637 C CA . LYS A 1 81 ? -4.008 -8.254 11.044 1.00 80.38 81 LYS A CA 1
ATOM 638 C C . LYS A 1 81 ? -3.081 -9.194 11.817 1.00 80.38 81 LYS A C 1
ATOM 640 O O . LYS A 1 81 ? -3.300 -10.403 11.813 1.00 80.38 81 LYS A O 1
ATOM 645 N N . ARG A 1 82 ? -2.079 -8.652 12.517 1.00 78.44 82 ARG A N 1
ATOM 646 C CA . ARG A 1 82 ? -1.181 -9.417 13.393 1.00 78.44 82 ARG A CA 1
ATOM 647 C C . ARG A 1 82 ? -1.934 -10.029 14.574 1.00 78.44 82 ARG A C 1
ATOM 649 O O . ARG A 1 82 ? -1.780 -11.223 14.810 1.00 78.44 82 ARG A O 1
ATOM 656 N N . LEU A 1 83 ? -2.753 -9.246 15.282 1.00 78.94 83 LEU A N 1
ATOM 657 C CA . LEU A 1 83 ? -3.573 -9.747 16.396 1.00 78.94 83 LEU A CA 1
ATOM 658 C C . LEU A 1 83 ? -4.596 -10.782 15.917 1.00 78.94 83 LEU A C 1
ATOM 660 O O . LEU A 1 83 ? -4.712 -11.852 16.504 1.00 78.94 83 LEU A O 1
ATOM 664 N N . ALA A 1 84 ? -5.279 -10.510 14.805 1.00 82.12 84 ALA A N 1
ATOM 665 C CA . ALA A 1 84 ? -6.229 -11.439 14.208 1.00 82.12 84 ALA A CA 1
ATOM 666 C C . ALA A 1 84 ? -5.562 -12.773 13.844 1.00 82.12 84 ALA A C 1
ATOM 668 O O . ALA A 1 84 ? -6.105 -13.830 14.144 1.00 82.12 84 ALA A O 1
ATOM 669 N N . MET A 1 85 ? -4.359 -12.743 13.263 1.00 85.00 85 MET A N 1
ATOM 670 C CA . MET A 1 85 ? -3.616 -13.962 12.941 1.00 85.00 85 MET A CA 1
ATOM 671 C C . MET A 1 85 ? -3.217 -14.754 14.193 1.00 85.00 85 MET A C 1
ATOM 673 O O . MET A 1 85 ? -3.278 -15.981 14.168 1.00 85.00 85 MET A O 1
ATOM 677 N N . GLN A 1 86 ? -2.861 -14.080 15.294 1.00 81.62 86 GLN A N 1
ATOM 678 C CA . GLN A 1 86 ? -2.618 -14.748 16.579 1.00 81.62 86 GLN A CA 1
ATOM 679 C C . GLN A 1 86 ? -3.885 -15.415 17.115 1.00 81.62 86 GLN A C 1
ATOM 681 O O . GLN A 1 86 ? -3.828 -16.572 17.522 1.00 81.62 86 GLN A O 1
ATOM 686 N N . VAL A 1 87 ? -5.026 -14.725 17.072 1.00 86.25 87 VAL A N 1
ATOM 687 C CA . VAL A 1 87 ? -6.314 -15.288 17.499 1.00 86.25 87 VAL A CA 1
ATOM 688 C C . VAL A 1 87 ? -6.679 -16.501 16.646 1.00 86.25 87 VAL A C 1
ATOM 690 O O . VAL A 1 87 ? -6.974 -17.554 17.198 1.00 86.25 87 VAL A O 1
ATOM 693 N N . VAL A 1 88 ? -6.576 -16.400 15.317 1.00 89.81 88 VAL A N 1
ATOM 694 C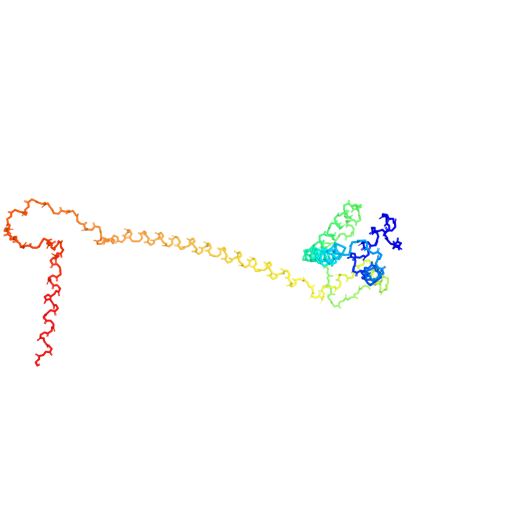 CA . VAL A 1 88 ? -6.842 -17.521 14.399 1.00 89.81 88 VAL A CA 1
ATOM 695 C C . VAL A 1 88 ? -5.936 -18.710 14.712 1.00 89.81 88 VAL A C 1
ATOM 697 O O . VAL A 1 88 ? -6.427 -19.831 14.818 1.00 89.81 88 VAL A O 1
ATOM 700 N N . LEU A 1 89 ? -4.637 -18.477 14.921 1.00 89.25 89 LEU A N 1
ATOM 701 C CA . LEU A 1 89 ? -3.697 -19.533 15.289 1.00 89.25 89 LEU A CA 1
ATOM 702 C C . LEU A 1 89 ? -4.084 -20.199 16.616 1.00 89.25 89 LEU A C 1
ATOM 704 O O . LEU A 1 89 ? -4.099 -21.427 16.692 1.00 89.25 89 LEU A O 1
ATOM 708 N N . HIS A 1 90 ? -4.412 -19.410 17.645 1.00 84.62 90 HIS A N 1
ATOM 709 C CA . HIS A 1 90 ? -4.838 -19.930 18.944 1.00 84.62 90 HIS A CA 1
ATOM 710 C C . HIS A 1 90 ? -6.126 -20.749 18.832 1.00 84.62 90 HIS A C 1
ATOM 712 O O . HIS A 1 90 ? -6.162 -21.869 19.331 1.00 84.62 90 HIS A O 1
ATOM 718 N N . THR A 1 91 ? -7.136 -20.256 18.114 1.00 88.88 91 THR A N 1
ATOM 719 C CA . THR A 1 91 ? -8.404 -20.969 17.905 1.00 88.88 91 THR A CA 1
ATOM 720 C C . THR A 1 91 ? -8.220 -22.251 17.090 1.00 88.88 91 THR A C 1
ATOM 722 O O . THR A 1 91 ? -8.821 -23.282 17.393 1.00 88.88 91 THR A O 1
ATOM 725 N N . GLU A 1 92 ? -7.379 -22.237 16.053 1.00 90.81 92 GLU A N 1
ATOM 726 C CA . GLU A 1 92 ? -7.083 -23.444 15.277 1.00 90.81 92 GLU A CA 1
ATOM 727 C C . GLU A 1 92 ? -6.323 -24.494 16.088 1.00 90.81 92 GLU A C 1
ATOM 729 O O . GLU A 1 92 ? -6.564 -25.694 15.918 1.00 90.81 92 GLU A O 1
ATOM 734 N N . LEU A 1 93 ? -5.406 -24.049 16.947 1.00 88.25 93 LEU A N 1
ATOM 735 C CA . LEU A 1 93 ? -4.630 -24.907 17.834 1.00 88.25 93 LEU A CA 1
ATOM 736 C C . LEU A 1 93 ? -5.517 -25.506 18.930 1.00 88.25 93 LEU A C 1
ATOM 738 O O . LEU A 1 93 ? -5.488 -26.717 19.134 1.00 88.25 93 LEU A O 1
ATOM 742 N N . GLU A 1 94 ? -6.368 -24.692 19.551 1.00 87.62 94 GLU A N 1
ATOM 743 C CA . GLU A 1 94 ? -7.375 -25.119 20.523 1.00 87.62 94 GLU A CA 1
ATOM 744 C C . GLU A 1 94 ? -8.306 -26.187 19.935 1.00 87.62 94 GLU A C 1
ATOM 746 O O . GLU A 1 94 ? -8.485 -27.249 20.527 1.00 87.62 94 GLU A O 1
ATOM 751 N N . ARG A 1 95 ? -8.807 -25.980 18.709 1.00 86.12 95 ARG A N 1
ATOM 752 C CA . ARG A 1 95 ? -9.682 -26.946 18.023 1.00 86.12 95 ARG A CA 1
ATOM 753 C C . ARG A 1 95 ? -9.007 -28.293 17.737 1.00 86.12 95 ARG A C 1
ATOM 755 O O . ARG A 1 95 ? -9.695 -29.301 17.584 1.00 86.12 95 ARG A O 1
ATOM 762 N N . LYS A 1 96 ? -7.682 -28.315 17.576 1.00 88.81 96 LYS A N 1
ATOM 763 C CA . LYS A 1 96 ? -6.911 -29.527 17.250 1.00 88.81 96 LYS A CA 1
ATOM 764 C C . LYS A 1 96 ? -6.354 -30.240 18.487 1.00 88.81 96 LYS A C 1
ATOM 766 O O . LYS A 1 96 ? -5.906 -31.378 18.352 1.00 88.81 96 LYS A O 1
ATOM 771 N N . LEU A 1 97 ? -6.360 -29.604 19.659 1.00 88.06 97 LEU A N 1
ATOM 772 C CA . LEU A 1 97 ? -5.852 -30.196 20.894 1.00 88.06 97 LEU A CA 1
ATOM 773 C C . LEU A 1 97 ? -6.914 -31.066 21.591 1.00 88.06 97 LEU A C 1
ATOM 775 O O . LEU A 1 97 ? -8.096 -30.724 21.599 1.00 88.06 97 LEU A O 1
ATOM 779 N N . PRO A 1 98 ? -6.518 -32.198 22.202 1.00 87.19 98 PRO A N 1
ATOM 780 C CA . PRO A 1 98 ? -7.429 -33.019 22.994 1.00 87.19 98 PRO A CA 1
ATOM 781 C C . PRO A 1 98 ? -7.892 -32.272 24.256 1.00 87.19 98 PRO A C 1
ATOM 783 O O . PRO A 1 98 ? -7.082 -31.666 24.958 1.00 87.19 98 PRO A O 1
ATOM 786 N N . GLN A 1 99 ? -9.186 -32.381 24.580 1.00 80.75 99 GLN A N 1
ATOM 787 C CA . GLN A 1 99 ? -9.849 -31.634 25.666 1.00 80.75 99 GLN A CA 1
ATOM 788 C C . GLN A 1 99 ? -9.153 -31.775 27.031 1.00 80.75 99 GLN A C 1
ATOM 790 O O . GLN A 1 99 ? -9.059 -30.801 27.769 1.00 80.75 99 GLN A O 1
ATOM 795 N N . MET A 1 100 ? -8.553 -32.937 27.320 1.00 82.62 100 MET A N 1
ATOM 796 C CA . MET A 1 100 ? -7.812 -33.172 28.569 1.00 82.62 100 MET A CA 1
ATOM 797 C C . MET A 1 100 ? -6.636 -32.204 28.783 1.00 82.62 100 MET A C 1
ATOM 799 O O . MET A 1 100 ? -6.295 -31.890 29.918 1.00 82.62 100 MET A O 1
ATOM 803 N N . TRP A 1 101 ? -5.983 -31.753 27.708 1.00 82.31 101 TRP A N 1
ATOM 804 C CA . TRP A 1 101 ? -4.853 -30.822 27.796 1.00 82.31 101 TRP A CA 1
ATOM 805 C C . TRP A 1 101 ? -5.343 -29.386 27.935 1.00 82.31 101 TRP A C 1
ATOM 807 O O . TRP A 1 101 ? -4.709 -28.586 28.617 1.00 82.31 101 TRP A O 1
ATOM 817 N N . LEU A 1 102 ? -6.477 -29.080 27.305 1.00 82.19 102 LEU A N 1
ATOM 818 C CA . LEU A 1 102 ? -7.081 -27.759 27.334 1.00 82.19 102 LEU A CA 1
ATOM 819 C C . LEU A 1 102 ? -7.583 -27.424 28.741 1.00 82.19 102 LEU A C 1
ATOM 821 O O . LEU A 1 102 ? -7.188 -26.407 29.294 1.00 82.19 102 LEU A O 1
ATOM 825 N N . GLU A 1 103 ? -8.328 -28.337 29.367 1.00 79.62 103 GLU A N 1
ATOM 826 C CA . GLU A 1 103 ? -8.837 -28.171 30.737 1.00 79.62 103 GLU A CA 1
ATOM 827 C C . GLU A 1 103 ? -7.721 -28.079 31.788 1.00 79.62 103 GLU A C 1
ATOM 829 O O . GLU A 1 103 ? -7.880 -27.426 32.814 1.00 79.62 103 GLU A O 1
ATOM 834 N N . MET A 1 104 ? -6.573 -28.720 31.545 1.00 78.88 104 MET A N 1
ATOM 835 C CA . MET A 1 104 ? -5.442 -28.691 32.479 1.00 78.88 104 MET A CA 1
ATOM 836 C C . MET A 1 104 ? -4.606 -27.406 32.367 1.00 78.88 104 MET A C 1
ATOM 838 O O . MET A 1 104 ? -3.904 -27.037 33.312 1.00 78.88 104 MET A O 1
ATOM 842 N N . VAL A 1 105 ? -4.639 -26.747 31.205 1.00 80.44 105 VAL A N 1
ATOM 843 C CA . VAL A 1 105 ? -3.865 -25.530 30.914 1.00 80.44 105 VAL A CA 1
ATOM 844 C C . VAL A 1 105 ? -4.709 -24.265 31.076 1.00 80.44 105 VAL A C 1
ATOM 846 O O . VAL A 1 105 ? -4.143 -23.222 31.410 1.00 80.44 105 VAL A O 1
ATOM 849 N N . ASP A 1 106 ? -6.026 -24.352 30.882 1.00 80.62 106 ASP A N 1
ATOM 850 C CA . ASP A 1 106 ? -6.941 -23.222 31.012 1.00 80.62 106 ASP A CA 1
ATOM 851 C C . ASP A 1 106 ? -6.966 -22.680 32.451 1.00 80.62 106 ASP A C 1
ATOM 853 O O . ASP A 1 106 ? -7.090 -23.410 33.437 1.00 80.62 106 ASP A O 1
ATOM 857 N N . LYS A 1 107 ? -6.784 -21.366 32.572 1.00 83.50 107 LYS A N 1
ATOM 858 C CA . LYS A 1 107 ? -6.726 -20.634 33.840 1.00 83.50 107 LYS A CA 1
ATOM 859 C C . LYS A 1 107 ? -7.443 -19.308 33.644 1.00 83.50 107 LYS A C 1
ATOM 861 O O . LYS A 1 107 ? -6.972 -18.464 32.889 1.00 83.50 107 LYS A O 1
ATOM 866 N N . MET A 1 108 ? -8.545 -19.104 34.366 1.00 78.88 108 MET A N 1
ATOM 867 C CA . MET A 1 108 ? -9.365 -17.894 34.213 1.00 78.88 108 MET A CA 1
ATOM 868 C C . MET A 1 108 ? -8.745 -16.635 34.830 1.00 78.88 108 MET A C 1
ATOM 870 O O . MET A 1 108 ? -9.111 -15.526 34.452 1.00 78.88 108 MET A O 1
ATOM 874 N N . GLU A 1 109 ? -7.803 -16.785 35.762 1.00 81.94 109 GLU A N 1
ATOM 875 C CA . GLU A 1 109 ? -7.186 -15.662 36.466 1.00 81.94 109 GLU A CA 1
ATOM 876 C C . GLU A 1 109 ? -5.658 -15.749 36.399 1.00 81.94 109 GLU A C 1
ATOM 878 O O . GLU A 1 109 ? -5.051 -16.773 36.728 1.00 81.94 109 GLU A O 1
ATOM 883 N N . LEU A 1 110 ? -5.029 -14.647 35.985 1.00 80.88 110 LEU A N 1
ATOM 884 C CA . LEU A 1 110 ? -3.581 -14.461 35.993 1.00 80.88 110 LEU A CA 1
ATOM 885 C C . LEU A 1 110 ? -3.237 -13.328 36.964 1.00 80.88 110 LEU A C 1
ATOM 887 O O . LEU A 1 110 ? -3.580 -12.173 36.725 1.00 80.88 110 LEU A O 1
ATOM 891 N N . ILE A 1 111 ? -2.535 -13.654 38.050 1.00 80.62 111 ILE A N 1
ATOM 892 C CA . ILE A 1 111 ? -2.036 -12.665 39.011 1.00 80.62 111 ILE A CA 1
ATOM 893 C C . ILE A 1 111 ? -0.620 -12.266 38.585 1.00 80.62 111 ILE A C 1
ATOM 895 O O . ILE A 1 111 ? 0.316 -13.060 38.698 1.00 80.62 111 ILE A O 1
ATOM 899 N N . GLU A 1 112 ? -0.462 -11.041 38.082 1.00 72.38 112 GLU A N 1
ATOM 900 C CA . GLU A 1 112 ? 0.834 -10.487 37.688 1.00 72.38 112 GLU A CA 1
ATOM 901 C C . GLU A 1 112 ? 1.421 -9.613 38.806 1.00 72.38 112 GLU A C 1
ATOM 903 O O . GLU A 1 112 ? 0.784 -8.678 39.293 1.00 72.38 112 GLU A O 1
ATOM 908 N N . TYR A 1 113 ? 2.664 -9.899 39.201 1.00 80.00 113 TYR A N 1
ATOM 909 C CA . TYR A 1 113 ? 3.410 -9.097 40.170 1.00 80.00 113 TYR A CA 1
ATOM 910 C C . TYR A 1 113 ? 4.430 -8.218 39.427 1.00 80.00 113 TYR A C 1
ATOM 912 O O . TYR A 1 113 ? 5.499 -8.709 39.056 1.00 80.00 113 TYR A O 1
ATOM 920 N N . PRO A 1 114 ? 4.163 -6.912 39.225 1.00 72.06 114 PRO A N 1
ATOM 921 C CA . PRO A 1 114 ? 4.959 -6.060 38.331 1.00 72.06 114 PRO A CA 1
ATOM 922 C C . PRO A 1 114 ? 6.431 -5.898 38.749 1.00 72.06 114 PRO A C 1
ATOM 924 O O . PRO A 1 114 ? 7.286 -5.610 37.912 1.00 72.06 114 PRO A O 1
ATOM 927 N N . ASN A 1 115 ? 6.743 -6.116 40.029 1.00 77.19 115 ASN A N 1
ATOM 928 C CA . ASN A 1 115 ? 8.091 -5.977 40.583 1.00 77.19 115 ASN A CA 1
ATOM 929 C C . ASN A 1 115 ? 8.795 -7.316 40.859 1.00 77.19 115 ASN A C 1
ATOM 931 O O . ASN A 1 115 ? 9.920 -7.311 41.357 1.00 77.19 115 ASN A O 1
ATOM 935 N N . GLU A 1 116 ? 8.187 -8.461 40.532 1.00 69.31 116 GLU A N 1
ATOM 936 C CA . GLU A 1 116 ? 8.748 -9.775 40.853 1.00 69.31 116 GLU A CA 1
ATOM 937 C C . GLU A 1 116 ? 8.895 -10.648 39.597 1.00 69.31 116 GLU A C 1
ATOM 939 O O . GLU A 1 116 ? 8.045 -11.462 39.250 1.00 69.31 116 GLU A O 1
ATOM 944 N N . LYS A 1 117 ? 10.028 -10.499 38.896 1.00 59.94 117 LYS A N 1
ATOM 945 C CA . LYS A 1 117 ? 10.388 -11.325 37.729 1.00 59.94 117 LYS A CA 1
ATOM 946 C C . LYS A 1 117 ? 10.984 -12.666 38.165 1.00 59.94 117 LYS A C 1
ATOM 948 O O . LYS A 1 117 ? 12.184 -12.891 38.021 1.00 59.94 117 LYS A O 1
ATOM 953 N N . LYS A 1 118 ? 10.181 -13.558 38.742 1.00 54.88 118 LYS A N 1
ATOM 954 C CA . LYS A 1 118 ? 10.650 -14.895 39.148 1.00 54.88 118 LYS A CA 1
ATOM 955 C C . LYS A 1 118 ? 10.180 -15.977 38.177 1.00 54.88 118 LYS A C 1
ATOM 957 O O . LYS A 1 118 ? 9.279 -16.748 38.487 1.00 54.88 118 LYS A O 1
ATOM 962 N N . CYS A 1 119 ? 10.854 -16.099 37.034 1.00 55.69 119 CYS A N 1
ATOM 963 C CA . CYS A 1 119 ? 10.851 -17.353 36.278 1.00 55.69 119 CYS A CA 1
ATOM 964 C C . CYS A 1 119 ? 11.847 -18.327 36.930 1.00 55.69 119 CYS A C 1
ATOM 966 O O . CYS A 1 119 ? 13.037 -18.034 37.029 1.00 55.69 119 CYS A O 1
ATOM 968 N N . LYS A 1 120 ? 11.373 -19.491 37.397 1.00 56.06 120 LYS A N 1
ATOM 969 C CA . LYS A 1 120 ? 12.196 -20.495 38.108 1.00 56.06 120 LYS A CA 1
ATOM 970 C C . LYS A 1 120 ? 13.156 -21.293 37.202 1.00 56.06 120 LYS A C 1
ATOM 972 O O . LYS A 1 120 ? 13.993 -22.021 37.725 1.00 56.06 120 LYS A O 1
ATOM 977 N N . LEU A 1 121 ? 13.083 -21.152 35.875 1.00 56.75 121 LEU A N 1
ATOM 978 C CA . LEU A 1 121 ? 13.983 -21.806 34.909 1.00 56.75 121 LEU A CA 1
ATOM 979 C C . LEU A 1 121 ? 14.932 -20.780 34.252 1.00 56.75 121 LEU A C 1
ATOM 981 O O . LEU A 1 121 ? 14.911 -20.561 33.047 1.00 56.75 121 LEU A O 1
ATOM 985 N N . GLY A 1 122 ? 15.785 -20.142 35.056 1.00 65.94 122 GLY A N 1
ATOM 986 C CA . GLY A 1 122 ? 16.534 -18.914 34.731 1.00 65.94 122 GLY A CA 1
ATOM 987 C C . GLY A 1 122 ? 17.429 -18.854 33.473 1.00 65.94 122 GLY A C 1
ATOM 988 O O . GLY A 1 122 ? 17.942 -17.776 33.187 1.00 65.94 122 GLY A O 1
ATOM 989 N N . PHE A 1 123 ? 17.611 -19.931 32.694 1.00 63.94 123 PHE A N 1
ATOM 990 C CA . PHE A 1 123 ? 18.381 -19.894 31.434 1.00 63.94 123 PHE A CA 1
ATOM 991 C C . PHE A 1 123 ? 17.651 -20.531 30.246 1.00 63.94 123 PHE A C 1
ATOM 993 O O . PHE A 1 123 ? 17.510 -19.886 29.211 1.00 63.94 123 PHE A O 1
ATOM 1000 N N . LEU A 1 124 ? 17.136 -21.759 30.390 1.00 67.44 124 LEU A N 1
ATOM 1001 C CA . LEU A 1 124 ? 16.382 -22.422 29.317 1.00 67.44 124 LEU A CA 1
ATOM 1002 C C . LEU A 1 124 ? 15.079 -21.691 28.994 1.00 67.44 124 LEU A C 1
ATOM 1004 O O . LEU A 1 124 ? 14.741 -21.588 27.823 1.00 67.44 124 LEU A O 1
ATOM 1008 N N . ASP A 1 125 ? 14.403 -21.129 29.998 1.00 69.06 125 ASP A N 1
ATOM 1009 C CA . ASP A 1 125 ? 13.211 -20.306 29.785 1.00 69.06 125 ASP A CA 1
ATOM 1010 C C . ASP A 1 125 ? 13.568 -19.009 29.055 1.00 69.06 125 ASP A C 1
ATOM 1012 O O . ASP A 1 125 ? 12.906 -18.640 28.101 1.00 69.06 125 ASP A O 1
ATOM 1016 N N . SER A 1 126 ? 14.686 -18.360 29.392 1.00 66.69 126 SER A N 1
ATOM 1017 C CA . SER A 1 126 ? 15.157 -17.169 28.667 1.00 66.69 126 SER A CA 1
ATOM 1018 C C . SER A 1 126 ? 15.516 -17.467 27.207 1.00 66.69 126 SER A C 1
ATOM 1020 O O . SER A 1 126 ? 15.255 -16.645 26.330 1.00 66.69 126 SER A O 1
ATOM 1022 N N . VAL A 1 127 ? 16.101 -18.635 26.925 1.00 68.69 127 VAL A N 1
ATOM 1023 C CA . VAL A 1 127 ? 16.454 -19.056 25.561 1.00 68.69 127 VAL A CA 1
ATOM 1024 C C . VAL A 1 127 ? 15.210 -19.484 24.779 1.00 68.69 127 VAL A C 1
ATOM 1026 O O . VAL A 1 127 ? 15.031 -19.012 23.660 1.00 68.69 127 VAL A O 1
ATOM 1029 N N . LEU A 1 128 ? 14.315 -20.292 25.363 1.00 68.38 128 LEU A N 1
ATOM 1030 C CA . LEU A 1 128 ? 13.044 -20.667 24.732 1.00 68.38 128 LEU A CA 1
ATOM 1031 C C . LEU A 1 128 ? 12.137 -19.457 24.536 1.00 68.38 128 LEU A C 1
ATOM 1033 O O . LEU A 1 128 ? 11.592 -19.298 23.456 1.00 68.38 128 LEU A O 1
ATOM 1037 N N . ARG A 1 129 ? 12.011 -18.565 25.518 1.00 65.38 129 ARG A N 1
ATOM 1038 C CA . ARG A 1 129 ? 11.259 -17.313 25.381 1.00 65.38 129 ARG A CA 1
ATOM 1039 C C . ARG A 1 129 ? 11.846 -16.459 24.265 1.00 65.38 129 ARG A C 1
ATOM 1041 O O . ARG A 1 129 ? 11.101 -15.871 23.510 1.00 65.38 129 ARG A O 1
ATOM 1048 N N . LYS A 1 130 ? 13.163 -16.434 24.070 1.00 66.62 130 LYS A N 1
ATOM 1049 C CA . LYS A 1 130 ? 13.773 -15.665 22.974 1.00 66.62 130 LYS A CA 1
ATOM 1050 C C . LYS A 1 130 ? 13.611 -16.306 21.587 1.00 66.62 130 LYS A C 1
ATOM 1052 O O . LYS A 1 130 ? 13.702 -15.598 20.589 1.00 66.62 130 LYS A O 1
ATOM 1057 N N . TRP A 1 131 ? 13.411 -17.624 21.519 1.00 63.12 131 TRP A N 1
ATOM 1058 C CA . TRP A 1 131 ? 13.303 -18.3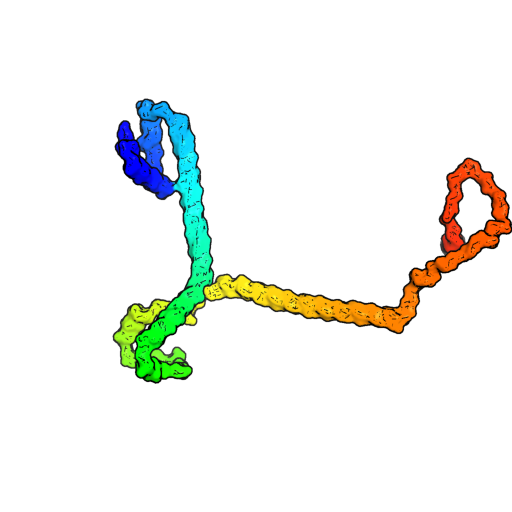82 20.263 1.00 63.12 131 TRP A CA 1
ATOM 1059 C C . TRP A 1 131 ? 11.854 -18.704 19.859 1.00 63.12 131 TRP A C 1
ATOM 1061 O O . TRP A 1 131 ? 11.542 -18.728 18.674 1.00 63.12 131 TRP A O 1
ATOM 1071 N N . PHE A 1 132 ? 10.974 -18.927 20.838 1.00 64.81 132 PHE A N 1
ATOM 1072 C CA . PHE A 1 132 ? 9.553 -19.251 20.675 1.00 64.81 132 PHE A CA 1
ATOM 1073 C C . PHE A 1 132 ? 8.618 -18.106 21.071 1.00 64.81 132 PHE A C 1
ATOM 1075 O O . PHE A 1 132 ? 7.560 -17.977 20.455 1.00 64.81 132 PHE A O 1
ATOM 1082 N N . CYS A 1 133 ? 8.965 -17.253 22.048 1.00 50.47 133 CYS A N 1
ATOM 1083 C CA . CYS A 1 133 ? 8.226 -16.001 22.194 1.00 50.47 133 CYS A CA 1
ATOM 1084 C C . CYS A 1 133 ? 8.771 -15.010 21.170 1.00 50.47 133 CYS A C 1
ATOM 1086 O O . CYS A 1 133 ? 9.931 -14.604 21.185 1.00 50.47 133 CYS A O 1
ATOM 1088 N N . ASN A 1 134 ? 7.883 -14.654 20.250 1.00 51.69 134 ASN A N 1
ATOM 1089 C CA . ASN A 1 134 ? 7.988 -13.501 19.381 1.00 51.69 134 ASN A CA 1
ATOM 1090 C C . ASN A 1 134 ? 8.800 -12.361 20.039 1.00 51.69 134 ASN A C 1
ATOM 1092 O O . ASN A 1 134 ? 8.468 -11.975 21.163 1.00 51.69 134 ASN A O 1
ATOM 1096 N N . PRO A 1 135 ? 9.731 -11.709 19.318 1.00 48.47 135 PRO A N 1
ATOM 1097 C CA . PRO A 1 135 ? 10.362 -10.444 19.726 1.00 48.47 135 PRO A CA 1
ATOM 1098 C C . PRO A 1 135 ? 9.382 -9.314 20.110 1.00 48.47 135 PRO A C 1
ATOM 1100 O O . PRO A 1 135 ? 9.806 -8.249 20.528 1.00 48.47 135 PRO A O 1
ATOM 1103 N N . PHE A 1 136 ? 8.077 -9.543 19.963 1.00 49.81 136 PHE A N 1
ATOM 1104 C CA . PHE A 1 136 ? 6.997 -8.570 20.019 1.00 49.81 136 PHE A CA 1
ATOM 1105 C C . PHE A 1 136 ? 6.200 -8.559 21.333 1.00 49.81 136 PHE A C 1
ATOM 1107 O O . PHE A 1 136 ? 5.305 -7.731 21.469 1.00 49.81 136 PHE A O 1
ATOM 1114 N N . THR A 1 137 ? 6.458 -9.459 22.293 1.00 49.25 137 THR A N 1
ATOM 1115 C CA . THR A 1 137 ? 5.772 -9.402 23.606 1.00 49.25 137 THR A CA 1
ATOM 1116 C C . THR A 1 137 ? 6.386 -8.385 24.570 1.00 49.25 137 THR A C 1
ATOM 1118 O O . THR A 1 137 ? 5.685 -7.915 25.459 1.00 49.25 137 THR A O 1
ATOM 1121 N N . ASP A 1 138 ? 7.658 -8.004 24.402 1.00 46.31 138 ASP A N 1
ATOM 1122 C CA . ASP A 1 138 ? 8.304 -7.002 25.275 1.00 46.31 138 ASP A CA 1
ATOM 1123 C C . ASP A 1 138 ? 8.067 -5.545 24.810 1.00 46.31 138 ASP A C 1
ATOM 1125 O O . ASP A 1 138 ? 8.329 -4.606 25.565 1.00 46.31 138 ASP A O 1
ATOM 1129 N N . ASP A 1 139 ? 7.468 -5.336 23.631 1.00 45.47 139 ASP A N 1
ATOM 1130 C CA . ASP A 1 139 ? 7.118 -4.004 23.109 1.00 45.47 139 ASP A CA 1
ATOM 1131 C C . ASP A 1 139 ? 5.865 -3.389 23.760 1.00 45.47 139 ASP A C 1
ATOM 1133 O O . ASP A 1 139 ? 5.463 -2.285 23.402 1.00 45.47 139 ASP A O 1
ATOM 1137 N N . TYR A 1 140 ? 5.284 -4.012 24.793 1.00 48.44 140 TYR A N 1
ATOM 1138 C CA . TYR A 1 140 ? 4.281 -3.345 25.642 1.00 48.44 140 TYR A CA 1
ATOM 1139 C C . TYR A 1 140 ? 4.834 -2.091 26.352 1.00 48.44 140 TYR A C 1
ATOM 1141 O O . TYR A 1 140 ? 4.064 -1.298 26.891 1.00 48.44 140 TYR A O 1
ATOM 1149 N N . LYS A 1 141 ? 6.161 -1.875 26.337 1.00 44.44 141 LYS A N 1
ATOM 1150 C CA . LYS A 1 141 ? 6.816 -0.654 26.837 1.00 44.44 141 LYS A CA 1
ATOM 1151 C C . LYS A 1 141 ? 7.353 0.293 25.753 1.00 44.44 141 LYS A C 1
ATOM 1153 O O . LYS A 1 141 ? 7.806 1.381 26.100 1.00 44.44 141 LYS A O 1
ATOM 1158 N N . GLY A 1 142 ? 7.292 -0.071 24.471 1.00 39.19 142 GLY A N 1
ATOM 1159 C CA . GLY A 1 142 ? 7.806 0.732 23.357 1.00 39.19 142 GLY A CA 1
ATOM 1160 C C . GLY A 1 142 ? 6.674 1.305 22.512 1.00 39.19 142 GLY A C 1
ATOM 1161 O O . GLY A 1 142 ? 6.324 0.738 21.485 1.00 39.19 142 GLY A O 1
ATOM 1162 N N . GLY A 1 143 ? 6.090 2.421 22.953 1.00 46.16 143 GLY A N 1
ATOM 1163 C CA . GLY A 1 143 ? 4.975 3.105 22.291 1.00 46.16 143 GLY A CA 1
ATOM 1164 C C . GLY A 1 143 ? 5.279 3.601 20.875 1.00 46.16 143 GLY A C 1
ATOM 1165 O O . GLY A 1 143 ? 5.590 4.774 20.684 1.00 46.16 143 GLY A O 1
ATOM 1166 N N . ILE A 1 144 ? 5.147 2.734 19.874 1.00 50.34 144 ILE A N 1
ATOM 1167 C CA . ILE A 1 144 ? 5.356 3.087 18.470 1.00 50.34 144 ILE A CA 1
ATOM 1168 C C . ILE A 1 144 ? 4.253 2.421 17.630 1.00 50.34 144 ILE A C 1
ATOM 1170 O O . ILE A 1 144 ? 4.055 1.212 17.680 1.00 50.34 144 ILE A O 1
ATOM 1174 N N . ASP A 1 145 ? 3.541 3.244 16.857 1.00 45.12 145 ASP A N 1
ATOM 11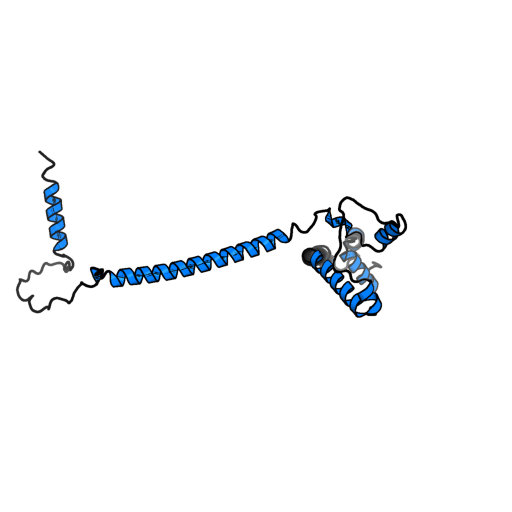75 C CA . ASP A 1 145 ? 2.592 2.910 15.772 1.00 45.12 145 ASP A CA 1
ATOM 1176 C C . ASP A 1 145 ? 1.078 2.822 16.081 1.00 45.12 145 ASP A C 1
ATOM 1178 O O . ASP A 1 145 ? 0.303 2.836 15.134 1.00 45.12 145 ASP A O 1
ATOM 1182 N N . PHE A 1 146 ? 0.600 2.890 17.336 1.00 48.47 146 PHE A N 1
ATOM 1183 C CA . PHE A 1 146 ? -0.852 3.108 17.582 1.00 48.47 146 PHE A CA 1
ATOM 1184 C C . PHE A 1 146 ? -1.271 4.584 17.401 1.00 48.47 146 PHE A C 1
ATOM 1186 O O . PHE A 1 146 ? -2.449 4.912 17.369 1.00 48.47 146 PHE A O 1
ATOM 1193 N N . VAL A 1 147 ? -0.308 5.509 17.322 1.00 50.03 147 VAL A N 1
ATOM 1194 C CA . VAL A 1 147 ? -0.557 6.963 17.407 1.00 50.03 147 VAL A CA 1
ATOM 1195 C C . VAL A 1 147 ? -0.974 7.581 16.065 1.00 50.03 147 VAL A C 1
ATOM 1197 O O . VAL A 1 147 ? -1.634 8.621 16.056 1.00 50.03 147 VAL A O 1
ATOM 1200 N N . LEU A 1 148 ? -0.617 6.958 14.936 1.00 47.78 148 LEU A N 1
ATOM 1201 C CA . LEU A 1 148 ? -0.917 7.512 13.610 1.00 47.78 148 LEU A CA 1
ATOM 1202 C C . LEU A 1 148 ? -2.329 7.155 13.119 1.00 47.78 148 LEU A C 1
ATOM 1204 O O . LEU A 1 148 ? -2.971 8.014 12.526 1.00 47.78 148 LEU A O 1
ATOM 1208 N N . ASP A 1 149 ? -2.848 5.963 13.430 1.00 54.44 149 ASP A N 1
ATOM 1209 C CA . ASP A 1 149 ? -4.192 5.542 12.983 1.00 54.44 149 ASP A CA 1
ATOM 1210 C C . ASP A 1 149 ? -5.313 6.088 13.890 1.00 54.44 149 ASP A C 1
ATOM 1212 O O . ASP A 1 149 ? -6.396 6.450 13.434 1.00 54.44 149 ASP A O 1
ATOM 1216 N N . ASN A 1 150 ? -5.019 6.272 15.184 1.00 60.44 150 ASN A N 1
ATOM 1217 C CA . ASN A 1 150 ? -6.005 6.748 16.156 1.00 60.44 150 ASN A CA 1
ATOM 1218 C C . ASN A 1 150 ? -6.507 8.165 15.853 1.00 60.44 150 ASN A C 1
ATOM 1220 O O . ASN A 1 150 ? -7.629 8.483 16.211 1.00 60.44 150 ASN A O 1
ATOM 1224 N N . ASN A 1 151 ? -5.700 9.037 15.237 1.00 64.31 151 ASN A N 1
ATOM 1225 C CA . ASN A 1 151 ? -6.116 10.421 14.984 1.00 64.31 151 ASN A CA 1
ATOM 1226 C C . ASN A 1 151 ? -7.203 10.513 13.910 1.00 64.31 151 ASN A C 1
ATOM 1228 O O . ASN A 1 151 ? -8.153 11.274 14.081 1.00 64.31 151 ASN A O 1
ATOM 1232 N N . GLU A 1 152 ? -7.087 9.749 12.823 1.00 67.31 152 GLU A N 1
ATOM 1233 C CA . GLU A 1 152 ? -8.092 9.769 11.756 1.00 67.31 152 GLU A CA 1
ATOM 1234 C C . GLU A 1 152 ? -9.409 9.158 12.239 1.00 67.31 152 GLU A C 1
ATOM 1236 O O . GLU A 1 152 ? -10.461 9.791 12.117 1.00 67.31 152 GLU A O 1
ATOM 1241 N N . ASP A 1 153 ? -9.344 7.996 12.892 1.00 75.50 153 ASP A N 1
ATOM 1242 C CA . ASP A 1 153 ? -10.523 7.343 13.460 1.00 75.50 153 ASP A CA 1
ATOM 1243 C C . ASP A 1 153 ? -11.155 8.188 14.576 1.00 75.50 153 ASP A C 1
ATOM 1245 O O . ASP A 1 153 ? -12.377 8.361 14.624 1.00 75.50 153 ASP A O 1
ATOM 1249 N N . TYR A 1 154 ? -10.343 8.811 15.436 1.00 80.94 154 TYR A N 1
ATOM 1250 C CA . TYR A 1 154 ? -10.823 9.726 16.472 1.00 80.94 154 TYR A CA 1
ATOM 1251 C C . TYR A 1 154 ? -11.577 10.914 15.871 1.00 80.94 154 TYR A C 1
ATOM 1253 O O . TYR A 1 154 ? -12.693 11.206 16.305 1.00 80.94 154 TYR A O 1
ATOM 1261 N N . VAL A 1 155 ? -11.024 11.563 14.841 1.00 85.88 155 VAL A N 1
ATOM 1262 C CA . VAL A 1 155 ? -11.689 12.686 14.163 1.00 85.88 155 VAL A CA 1
ATOM 1263 C C . VAL A 1 155 ? -13.022 12.247 13.562 1.00 85.88 155 VAL A C 1
ATOM 1265 O O . VAL A 1 155 ? -14.013 12.961 13.725 1.00 85.88 155 VAL A O 1
ATOM 1268 N N . VAL A 1 156 ? -13.091 11.068 12.934 1.00 87.50 156 VAL A N 1
ATOM 1269 C CA . VAL A 1 156 ? -14.351 10.522 12.406 1.00 87.50 156 VAL A CA 1
ATOM 1270 C C . VAL A 1 156 ? -15.371 10.322 13.529 1.00 87.50 156 VAL A C 1
ATOM 1272 O O . VAL A 1 156 ? -16.509 10.782 13.405 1.00 87.50 156 VAL A O 1
ATOM 1275 N N . THR A 1 157 ? -14.977 9.723 14.658 1.00 88.31 157 THR A N 1
ATOM 1276 C CA . THR A 1 157 ? -15.902 9.520 15.787 1.00 88.31 157 THR A CA 1
ATOM 1277 C C . THR A 1 157 ? -16.383 10.829 16.415 1.00 88.31 157 THR A C 1
ATOM 1279 O O . THR A 1 157 ? -17.561 10.952 16.761 1.00 88.31 157 THR A O 1
ATOM 1282 N N . GLU A 1 158 ? -15.521 11.838 16.543 1.00 89.38 158 GLU A N 1
ATOM 1283 C CA . GLU A 1 158 ? -15.912 13.155 17.050 1.00 89.38 158 GLU A CA 1
ATOM 1284 C C . GLU A 1 158 ? -16.846 13.883 16.076 1.00 89.38 158 GLU A C 1
ATOM 1286 O O . GLU A 1 158 ? -17.842 14.475 16.499 1.00 89.38 158 GLU A O 1
ATOM 1291 N N . LEU A 1 159 ? -16.607 13.769 14.768 1.00 91.69 159 LEU A N 1
ATOM 1292 C CA . LEU A 1 159 ? -17.486 14.323 13.737 1.00 91.69 159 LEU A CA 1
ATOM 1293 C C . LEU A 1 159 ? -18.862 13.642 13.775 1.00 91.69 159 LEU A C 1
ATOM 1295 O O . LEU A 1 159 ? -19.895 14.312 13.718 1.00 91.69 159 LEU A O 1
ATOM 1299 N N . GLU A 1 160 ? -18.915 12.323 13.969 1.00 93.31 160 GLU A N 1
ATOM 1300 C CA . GLU A 1 160 ? -20.178 11.612 14.172 1.00 93.31 160 GLU A CA 1
ATOM 1301 C C . GLU A 1 160 ? -20.924 12.080 15.425 1.00 93.31 160 GLU A C 1
ATOM 1303 O O . GLU A 1 160 ? -22.139 12.306 15.370 1.00 93.31 160 GLU A O 1
ATOM 1308 N N . LYS A 1 161 ? -20.220 12.276 16.546 1.00 95.12 161 LYS A N 1
ATOM 1309 C CA . LYS A 1 161 ? -20.816 12.821 17.776 1.00 95.12 161 LYS A CA 1
ATOM 1310 C C . LYS A 1 161 ? -21.362 14.230 17.547 1.00 95.12 161 LYS A C 1
ATOM 1312 O O . LYS A 1 161 ? -22.487 14.521 17.954 1.00 95.12 161 LYS A O 1
ATOM 1317 N N . GLN A 1 162 ? -20.612 15.094 16.865 1.00 95.19 162 GLN A N 1
ATOM 1318 C CA . GLN A 1 162 ? -21.065 16.442 16.512 1.00 95.19 162 GLN A CA 1
ATOM 1319 C C . GLN A 1 162 ? -22.286 16.409 15.589 1.00 95.19 162 GLN A C 1
ATOM 1321 O O . GLN A 1 162 ? -23.252 17.135 15.820 1.00 95.19 162 GLN A O 1
ATOM 1326 N N . LYS A 1 163 ? -22.301 15.518 14.594 1.00 95.50 163 LYS A N 1
ATOM 1327 C CA . LYS A 1 163 ? -23.434 15.324 13.683 1.00 95.50 163 LYS A CA 1
ATOM 1328 C C . LYS A 1 163 ? -24.694 14.865 14.420 1.00 95.50 163 LYS A C 1
ATOM 1330 O O . LYS A 1 163 ? -25.784 15.331 14.092 1.00 95.50 163 LYS A O 1
ATOM 1335 N N . ARG A 1 164 ? -24.566 13.983 15.420 1.00 95.12 164 ARG A N 1
ATOM 1336 C CA . ARG A 1 164 ? -25.691 13.578 16.285 1.00 95.12 164 ARG A CA 1
ATOM 1337 C C . ARG A 1 164 ? -26.230 14.766 17.083 1.00 95.12 164 ARG A C 1
ATOM 1339 O O . ARG A 1 164 ? -27.423 15.040 17.001 1.00 95.12 164 ARG A O 1
ATOM 1346 N N . LYS A 1 165 ? -25.350 15.537 17.729 1.00 96.00 165 LYS A N 1
ATOM 1347 C CA . LYS A 1 165 ? -25.732 16.754 18.468 1.00 96.00 165 LYS A CA 1
ATOM 1348 C C . LYS A 1 165 ? -26.432 17.786 17.577 1.00 96.00 165 LYS A C 1
ATOM 1350 O O . LYS A 1 165 ? -27.453 18.340 17.962 1.00 96.00 165 LYS A O 1
ATOM 1355 N N . LEU A 1 166 ? -25.931 18.016 16.362 1.00 96.19 166 LEU A N 1
ATOM 1356 C CA . LEU A 1 166 ? -26.556 18.920 15.388 1.00 96.19 166 LEU A CA 1
ATOM 1357 C C . LEU A 1 166 ? -27.961 18.462 14.979 1.00 96.19 166 LEU A C 1
ATOM 1359 O O . LEU A 1 166 ? -28.858 19.293 14.859 1.00 96.19 166 LEU A O 1
ATOM 1363 N N . ARG A 1 167 ? -28.179 17.153 14.802 1.00 96.31 167 ARG A N 1
ATOM 1364 C CA . ARG A 1 167 ? -29.518 16.608 14.519 1.00 96.31 167 ARG A CA 1
ATOM 1365 C C . ARG A 1 167 ? -30.484 16.817 15.684 1.00 96.31 167 ARG A C 1
ATOM 1367 O O . ARG A 1 167 ? -31.633 17.175 15.449 1.00 96.31 167 ARG A O 1
ATOM 1374 N N . GLU A 1 168 ? -30.025 16.624 16.916 1.00 96.44 168 GLU A N 1
ATOM 1375 C CA . GLU A 1 168 ? -30.832 16.872 18.118 1.00 96.44 168 GLU A CA 1
ATOM 1376 C C . GLU A 1 168 ? -31.210 18.353 18.243 1.00 96.44 168 GLU A C 1
ATOM 1378 O O . GLU A 1 168 ? -32.379 18.671 18.460 1.00 96.44 168 GLU A O 1
ATOM 1383 N N . ILE A 1 169 ? -30.253 19.259 18.018 1.00 96.56 169 ILE A N 1
ATOM 1384 C CA . ILE A 1 169 ? -30.496 20.709 18.015 1.00 96.56 169 ILE A CA 1
ATOM 1385 C C . ILE A 1 169 ? -31.483 21.095 16.909 1.00 96.56 169 ILE A C 1
ATOM 1387 O O . ILE A 1 169 ? -32.406 21.863 17.165 1.00 96.56 169 ILE A O 1
ATOM 1391 N N . SER A 1 170 ? -31.329 20.546 15.700 1.00 96.25 170 SER A N 1
ATOM 1392 C CA . SER A 1 170 ? -32.256 20.797 14.589 1.00 96.25 170 SER A CA 1
ATOM 1393 C C . SER A 1 170 ? -33.682 20.380 14.949 1.00 96.25 170 SER A C 1
ATOM 1395 O O . SER A 1 170 ? -34.609 21.161 14.771 1.00 96.25 170 SER A O 1
ATOM 1397 N N . SER A 1 171 ? -33.851 19.187 15.526 1.00 95.88 171 SER A N 1
ATOM 1398 C CA . SER A 1 171 ? -35.158 18.692 15.973 1.00 95.88 171 SER A CA 1
ATOM 1399 C C . SER A 1 171 ? -35.760 19.570 17.078 1.00 95.88 171 SER A C 1
ATOM 1401 O O . SER A 1 171 ? -36.945 19.902 17.053 1.00 95.88 171 SER A O 1
ATOM 1403 N N . ALA A 1 172 ? -34.949 20.009 18.044 1.00 95.69 172 ALA A N 1
ATOM 1404 C CA . ALA A 1 172 ? -35.399 20.929 19.086 1.00 95.69 172 ALA A CA 1
ATOM 1405 C C . ALA A 1 172 ? -35.842 22.286 18.509 1.00 95.69 172 ALA A C 1
ATOM 1407 O O . ALA A 1 172 ? -36.856 22.834 18.946 1.00 95.69 172 ALA A O 1
ATOM 1408 N N . LEU A 1 173 ? -35.124 22.804 17.508 1.00 96.38 173 LEU A N 1
ATOM 1409 C CA . LEU A 1 173 ? -35.448 24.061 16.836 1.00 96.38 173 LEU A CA 1
ATOM 1410 C C . LEU A 1 173 ? -36.761 23.956 16.052 1.00 96.38 173 LEU A C 1
ATOM 1412 O O . LEU A 1 173 ? -37.591 24.859 16.150 1.00 96.38 173 LEU A O 1
ATOM 1416 N N . ASP A 1 174 ? -37.002 22.846 15.353 1.00 95.00 174 ASP A N 1
ATOM 1417 C CA . ASP A 1 174 ? -38.266 22.606 14.646 1.00 95.00 174 ASP A CA 1
ATOM 1418 C C . ASP A 1 174 ? -39.458 22.560 15.615 1.00 95.00 174 ASP A C 1
ATOM 1420 O O . ASP A 1 174 ? -40.490 23.190 15.370 1.00 95.00 174 ASP A O 1
ATOM 1424 N N . ASN A 1 175 ? -39.297 21.901 16.767 1.00 94.88 175 ASN A N 1
ATOM 1425 C CA . ASN A 1 175 ? -40.315 21.882 17.821 1.00 94.88 175 ASN A CA 1
ATOM 1426 C C . ASN A 1 175 ? -40.574 23.286 18.398 1.00 94.88 175 ASN A C 1
ATOM 1428 O O . ASN A 1 175 ? -41.725 23.678 18.602 1.00 94.88 175 ASN A O 1
ATOM 1432 N N . GLN A 1 176 ? -39.520 24.077 18.628 1.00 94.81 176 GLN A N 1
ATOM 1433 C CA . GLN A 1 176 ? -39.659 25.468 19.069 1.00 94.81 176 GLN A CA 1
ATOM 1434 C C . GLN A 1 176 ? -40.343 26.340 18.008 1.00 94.81 176 GLN A C 1
ATOM 1436 O O . GLN A 1 176 ? -41.187 27.169 18.350 1.00 94.81 176 GLN A O 1
ATOM 1441 N N . HIS A 1 177 ? -40.036 26.137 16.724 1.00 93.81 177 HIS A N 1
ATOM 1442 C CA . HIS A 1 177 ? -40.688 26.847 15.625 1.00 93.81 177 HIS A CA 1
ATOM 1443 C C . HIS A 1 177 ? -42.186 26.519 15.551 1.00 93.81 177 HIS A C 1
ATOM 1445 O O . HIS A 1 177 ? -43.008 27.417 15.363 1.00 93.81 177 HIS A O 1
ATOM 1451 N N . GLN A 1 178 ? -42.562 25.253 15.756 1.00 93.50 178 GLN A N 1
ATOM 1452 C CA . GLN A 1 178 ? -43.965 24.846 15.851 1.00 93.50 178 GLN A CA 1
ATOM 1453 C C . GLN A 1 178 ? -44.669 25.495 17.048 1.00 93.50 178 GLN A C 1
ATOM 1455 O O . GLN A 1 178 ? -45.759 26.044 16.886 1.00 93.50 178 GLN A O 1
ATOM 1460 N N . LEU A 1 179 ? -44.037 25.505 18.226 1.00 91.75 179 LEU A N 1
ATOM 1461 C CA . LEU A 1 179 ? -44.589 26.167 19.409 1.00 91.75 179 LEU A CA 1
ATOM 1462 C C . LEU A 1 179 ? -44.797 27.670 19.172 1.00 91.75 179 LEU A C 1
ATOM 1464 O O . LEU A 1 179 ? -45.850 28.200 19.514 1.00 91.75 179 LEU A O 1
ATOM 1468 N N . LEU A 1 180 ? -43.838 28.350 18.537 1.00 90.38 180 LEU A N 1
ATOM 1469 C CA . LEU A 1 180 ? -43.965 29.764 18.173 1.00 90.38 180 LEU A CA 1
ATOM 1470 C C . LEU A 1 180 ? -45.143 30.014 17.225 1.00 90.38 180 LEU A C 1
ATOM 1472 O O . LEU A 1 180 ? -45.896 30.963 17.440 1.00 90.38 180 LEU A O 1
ATOM 1476 N N . ARG A 1 181 ? -45.360 29.154 16.220 1.00 86.00 181 ARG A N 1
ATOM 1477 C CA . ARG A 1 181 ? -46.545 29.247 15.346 1.00 86.00 181 ARG A CA 1
ATOM 1478 C C . ARG A 1 181 ? -47.847 29.103 16.132 1.00 86.00 181 ARG A C 1
ATOM 1480 O O . ARG A 1 181 ? -48.768 29.884 15.914 1.00 86.00 181 ARG A O 1
ATOM 1487 N N . LEU A 1 182 ? -47.907 28.153 17.066 1.00 87.19 182 LEU A N 1
ATOM 1488 C CA . LEU A 1 182 ? -49.076 27.951 17.926 1.00 87.19 182 LEU A CA 1
ATOM 1489 C C . LEU A 1 182 ? -49.322 29.144 18.860 1.00 87.19 182 LEU A C 1
ATOM 1491 O O . LEU A 1 182 ? -50.472 29.517 19.078 1.00 87.19 182 LEU A O 1
ATOM 1495 N N . ILE A 1 183 ? -48.262 29.768 19.384 1.00 87.44 183 ILE A N 1
ATOM 1496 C CA . ILE A 1 183 ? -48.366 30.988 20.193 1.00 87.44 183 ILE A CA 1
ATOM 1497 C C . ILE A 1 183 ? -48.925 32.133 19.350 1.00 87.44 183 ILE A C 1
ATOM 1499 O O . ILE A 1 183 ? -49.895 32.747 19.771 1.00 87.44 183 ILE A O 1
ATOM 1503 N N . VAL A 1 184 ? -48.380 32.396 18.158 1.00 82.88 184 VAL A N 1
ATOM 1504 C CA . VAL A 1 184 ? -48.882 33.460 17.265 1.00 82.88 184 VAL A CA 1
ATOM 1505 C C . VAL A 1 184 ? -50.350 33.227 16.899 1.00 82.88 184 VAL A C 1
ATOM 1507 O O . VAL A 1 184 ? -51.148 34.160 16.955 1.00 82.88 184 VAL A O 1
ATOM 1510 N N . GLN A 1 185 ? -50.720 31.979 16.598 1.00 78.81 185 GLN A N 1
ATOM 1511 C CA . GLN A 1 185 ? -52.098 31.604 16.285 1.00 78.81 185 GLN A CA 1
ATOM 1512 C C . GLN A 1 185 ? -53.042 31.813 17.480 1.00 78.81 185 GLN A C 1
ATOM 1514 O O . GLN A 1 185 ? -54.156 32.296 17.303 1.00 78.81 185 GLN A O 1
ATOM 1519 N N . LYS A 1 186 ? -52.607 31.474 18.702 1.00 80.44 186 LYS A N 1
ATOM 1520 C CA . LYS A 1 186 ? -53.422 31.593 19.922 1.00 80.44 186 LYS A CA 1
ATOM 1521 C C . LYS A 1 186 ? -53.415 32.994 20.539 1.00 80.44 186 LYS A C 1
ATOM 1523 O O . LYS A 1 186 ? -54.345 33.338 21.258 1.00 80.44 186 LYS A O 1
ATOM 1528 N N . MET A 1 187 ? -52.391 33.799 20.267 1.00 72.75 187 MET A N 1
ATOM 1529 C CA . MET A 1 187 ? -52.337 35.208 20.663 1.00 72.75 187 MET A CA 1
ATOM 1530 C C . MET A 1 187 ? -53.308 36.079 19.854 1.00 72.75 187 MET A C 1
ATOM 1532 O O . MET A 1 187 ? -53.400 37.266 20.152 1.00 72.75 187 MET A O 1
ATOM 1536 N N . GLU A 1 188 ? -54.005 35.517 18.853 1.00 62.31 188 GLU A N 1
ATOM 1537 C CA . GLU A 1 188 ? -54.939 36.234 17.972 1.00 62.31 188 GLU A CA 1
ATOM 1538 C C . GLU A 1 188 ? -54.356 37.567 17.486 1.00 62.31 188 GLU A C 1
ATOM 1540 O O . GLU A 1 188 ? -55.047 38.587 17.411 1.00 62.31 188 GLU A O 1
ATOM 1545 N N . ILE A 1 189 ? -53.053 37.584 17.179 1.00 59.47 189 ILE A N 1
ATOM 1546 C CA . ILE A 1 189 ? -52.431 38.763 16.590 1.00 59.47 189 ILE A CA 1
ATOM 1547 C C . ILE A 1 189 ? -53.024 38.872 15.195 1.00 59.47 189 ILE A C 1
ATOM 1549 O O . ILE A 1 189 ? -52.571 38.211 14.262 1.00 59.47 189 ILE A O 1
ATOM 1553 N N . LYS A 1 190 ? -54.059 39.702 15.070 1.00 51.06 190 LYS A N 1
ATOM 1554 C CA . LYS A 1 190 ? -54.538 40.201 13.791 1.00 51.06 190 LYS A CA 1
ATOM 1555 C C . LYS A 1 190 ? -53.347 40.872 13.128 1.00 51.06 190 LYS A C 1
ATOM 1557 O O . LYS A 1 190 ? -52.950 41.977 13.497 1.00 51.06 190 LYS A O 1
ATOM 1562 N N . THR A 1 191 ? -52.712 40.172 12.199 1.00 56.19 191 THR A N 1
ATOM 1563 C CA . THR A 1 191 ? -51.804 40.822 11.273 1.00 56.19 191 THR A CA 1
ATOM 1564 C C . THR A 1 191 ? -52.656 41.825 10.510 1.00 56.19 191 THR A C 1
ATOM 1566 O O . THR A 1 191 ? -53.561 41.421 9.791 1.00 56.19 191 THR A O 1
ATOM 1569 N N . GLU A 1 192 ? -52.377 43.121 10.669 1.00 54.16 192 GLU A N 1
ATOM 1570 C CA . GLU A 1 192 ? -53.045 44.252 9.986 1.00 54.16 192 GLU A CA 1
ATOM 1571 C C . GLU A 1 192 ? -53.167 44.060 8.452 1.00 54.16 192 GLU A C 1
ATOM 1573 O O . GLU A 1 192 ? -53.926 44.754 7.786 1.00 54.16 192 GLU A O 1
ATOM 1578 N N . ALA A 1 193 ? -52.436 43.095 7.886 1.00 56.19 193 ALA A N 1
ATOM 1579 C CA . ALA A 1 193 ? -52.474 42.689 6.487 1.00 56.19 193 ALA A CA 1
ATOM 1580 C C . ALA A 1 193 ? -53.678 41.812 6.068 1.00 56.19 193 ALA A C 1
ATOM 1582 O O . ALA A 1 193 ? -53.828 41.608 4.869 1.00 56.19 193 ALA A O 1
ATOM 1583 N N . ASP A 1 194 ? -54.518 41.318 6.989 1.00 53.62 194 ASP A N 1
ATOM 1584 C CA . ASP A 1 194 ? -55.774 40.604 6.651 1.00 53.62 194 ASP A CA 1
ATOM 1585 C C . ASP A 1 194 ? -57.017 41.524 6.701 1.00 53.62 194 ASP A C 1
ATOM 1587 O O . ASP A 1 194 ? -58.087 41.149 6.234 1.00 53.62 194 ASP A O 1
ATOM 1591 N N . ASP A 1 195 ? -56.876 42.760 7.204 1.00 52.97 195 ASP A N 1
ATOM 1592 C CA . ASP A 1 195 ? -57.942 43.780 7.274 1.00 52.97 195 ASP A CA 1
ATOM 1593 C C . ASP A 1 195 ? -57.968 44.709 6.030 1.00 52.97 195 ASP A C 1
ATOM 1595 O O . ASP A 1 195 ? -58.553 45.798 6.057 1.00 52.97 195 ASP A O 1
ATOM 1599 N N . VAL A 1 196 ? -57.324 44.318 4.920 1.00 55.53 196 VAL A N 1
ATOM 1600 C CA . VAL A 1 196 ? -57.223 45.143 3.701 1.00 55.53 196 VAL A CA 1
ATOM 1601 C C . VAL A 1 196 ? -58.139 44.644 2.576 1.00 55.53 196 VAL A C 1
ATOM 1603 O O . VAL A 1 196 ? -57.791 43.754 1.807 1.00 55.53 196 VAL A O 1
ATOM 1606 N N . ASP A 1 197 ? -59.251 45.372 2.443 1.00 52.78 197 ASP A N 1
ATOM 1607 C CA . ASP A 1 197 ? -59.932 45.745 1.191 1.00 52.78 197 ASP A CA 1
ATOM 1608 C C . ASP A 1 197 ? -60.986 44.775 0.613 1.00 52.78 197 ASP A C 1
ATOM 1610 O O . ASP A 1 197 ? -60.873 44.289 -0.514 1.00 52.78 197 ASP A O 1
ATOM 1614 N N . GLU A 1 198 ? -62.111 44.601 1.322 1.00 59.50 198 GLU A N 1
ATOM 1615 C CA . GLU A 1 198 ? -63.391 44.468 0.610 1.00 59.50 198 GLU A CA 1
ATOM 1616 C C . GLU A 1 198 ? -63.689 45.810 -0.077 1.00 59.50 198 GLU A C 1
ATOM 1618 O O . GLU A 1 198 ? -64.079 46.796 0.552 1.00 59.50 198 GLU A O 1
ATOM 1623 N N . GLY A 1 199 ? -63.419 45.849 -1.383 1.00 53.03 199 GLY A N 1
ATOM 1624 C CA . GLY A 1 199 ? -63.484 47.045 -2.208 1.00 53.03 199 GLY A CA 1
ATOM 1625 C C . GLY A 1 199 ? -64.800 47.817 -2.083 1.00 53.03 199 GLY A C 1
ATOM 1626 O O . GLY A 1 199 ? -65.900 47.271 -2.156 1.00 53.03 199 GLY A O 1
ATOM 1627 N N . VAL A 1 200 ? -64.677 49.136 -1.957 1.00 52.56 200 VAL A N 1
ATOM 1628 C CA . VAL A 1 200 ? -65.807 50.072 -1.988 1.00 52.56 200 VAL A CA 1
ATOM 1629 C C . VAL A 1 200 ? -66.519 49.990 -3.348 1.00 52.56 200 VAL A C 1
ATOM 1631 O O . VAL A 1 200 ? -65.888 50.123 -4.399 1.00 52.56 200 VAL A O 1
ATOM 1634 N N . ALA A 1 201 ? -67.843 49.808 -3.330 1.00 46.97 201 ALA A N 1
ATOM 1635 C CA . ALA A 1 201 ? -68.693 49.759 -4.518 1.00 46.97 201 ALA A CA 1
ATOM 1636 C C . ALA A 1 201 ? -68.549 51.026 -5.388 1.00 46.97 201 ALA A C 1
ATOM 1638 O O . ALA A 1 201 ? -68.639 52.158 -4.915 1.00 46.97 201 ALA A O 1
ATOM 1639 N N . THR A 1 202 ? -68.360 50.837 -6.693 1.00 55.19 202 THR A N 1
ATOM 1640 C CA . THR A 1 202 ? -68.099 51.894 -7.687 1.00 55.19 202 THR A CA 1
ATOM 1641 C C . THR A 1 202 ? -69.340 52.703 -8.100 1.00 55.19 202 THR A C 1
ATOM 1643 O O . THR A 1 202 ? -69.315 53.392 -9.119 1.00 55.19 202 THR A O 1
ATOM 1646 N N . SER A 1 203 ? -70.428 52.666 -7.330 1.00 52.16 203 SER A N 1
ATOM 1647 C CA . SER A 1 203 ? -71.709 53.281 -7.705 1.00 52.16 203 SER A CA 1
ATOM 1648 C C . SER A 1 203 ? -71.882 54.758 -7.322 1.00 52.16 203 SER A C 1
ATOM 1650 O O . SER A 1 203 ? -72.759 55.399 -7.894 1.00 52.16 203 SER A O 1
ATOM 1652 N N . ASP A 1 204 ? -71.017 55.345 -6.485 1.00 50.69 204 ASP A N 1
ATOM 1653 C CA . ASP A 1 204 ? -71.191 56.737 -6.012 1.00 50.69 204 ASP A CA 1
ATOM 1654 C C . ASP A 1 204 ? -70.166 57.753 -6.549 1.00 50.69 204 AS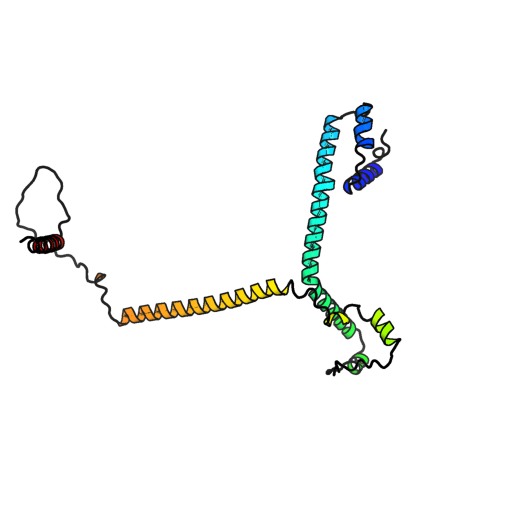P A C 1
ATOM 1656 O O . ASP A 1 204 ? -70.117 58.902 -6.108 1.00 50.69 204 ASP A O 1
ATOM 1660 N N . VAL A 1 205 ? -69.385 57.401 -7.578 1.00 53.03 205 VAL A N 1
ATOM 1661 C CA . VAL A 1 205 ? -68.560 58.380 -8.320 1.00 53.03 205 VAL A CA 1
ATOM 1662 C C . VAL A 1 205 ? -69.301 58.841 -9.574 1.00 53.03 205 VAL A C 1
ATOM 1664 O O . VAL A 1 205 ? -68.832 58.716 -10.704 1.00 53.03 205 VAL A O 1
ATOM 1667 N N . LYS A 1 206 ? -70.498 59.397 -9.376 1.00 44.59 206 LYS A N 1
ATOM 1668 C CA . LYS A 1 206 ? -71.240 60.116 -10.415 1.00 44.59 206 LYS A CA 1
ATOM 1669 C C . LYS A 1 206 ? -71.512 61.536 -9.938 1.00 44.59 206 LYS A C 1
ATOM 1671 O O . LYS A 1 206 ? -72.603 61.865 -9.494 1.00 44.59 206 LYS A O 1
ATOM 1676 N N . GLY A 1 207 ? -70.491 62.384 -10.052 1.00 48.41 207 GLY A N 1
ATOM 1677 C CA . GLY A 1 207 ? -70.692 63.827 -9.976 1.00 48.41 207 GLY A CA 1
ATOM 1678 C C . GLY A 1 207 ? -69.543 64.625 -9.387 1.00 48.41 207 GLY A C 1
ATOM 1679 O O . GLY A 1 207 ? -69.745 65.235 -8.354 1.00 48.41 207 GLY A O 1
ATOM 1680 N N . VAL A 1 208 ? -68.396 64.709 -10.074 1.00 43.28 208 VAL A N 1
ATOM 1681 C CA . VAL A 1 208 ? -67.642 65.975 -10.185 1.00 43.28 208 VAL A CA 1
ATOM 1682 C C . VAL A 1 208 ? -66.882 65.993 -11.517 1.00 43.28 208 VAL A C 1
ATOM 1684 O O . VAL A 1 208 ? -65.889 65.297 -11.692 1.00 43.28 208 VAL A O 1
ATOM 1687 N N . GLY A 1 209 ? -67.385 66.808 -12.445 1.00 40.22 209 GLY A N 1
ATOM 1688 C CA . GLY A 1 209 ? -66.603 67.780 -13.214 1.00 40.22 209 GLY A CA 1
ATOM 1689 C C . GLY A 1 209 ? -65.391 67.298 -14.009 1.00 40.22 209 GLY A C 1
ATOM 1690 O O . GLY A 1 209 ? -64.281 67.198 -13.496 1.00 40.22 209 GLY A O 1
ATOM 1691 N N . ALA A 1 210 ? -65.606 67.167 -15.315 1.00 47.16 210 ALA A N 1
ATOM 1692 C CA . ALA A 1 210 ? -64.585 67.237 -16.347 1.00 47.16 210 ALA A CA 1
ATOM 1693 C C . ALA A 1 210 ? -63.648 68.447 -16.178 1.00 47.16 210 ALA A C 1
ATOM 1695 O O . ALA A 1 210 ? -64.130 69.565 -16.047 1.00 47.16 210 ALA A O 1
ATOM 1696 N N . LEU A 1 211 ? -62.336 68.234 -16.320 1.00 42.53 211 LEU A N 1
ATOM 1697 C CA . LEU A 1 211 ? -61.405 69.216 -16.886 1.00 42.53 211 LEU A CA 1
ATOM 1698 C C . LEU A 1 211 ? -60.277 68.468 -17.614 1.00 42.53 211 LEU A C 1
ATOM 1700 O O . LEU A 1 211 ? -59.398 67.848 -17.019 1.00 42.53 211 LEU A O 1
ATOM 1704 N N . ARG A 1 212 ? -60.372 68.501 -18.943 1.00 41.09 212 ARG A N 1
ATOM 1705 C CA . ARG A 1 212 ? -59.436 67.953 -19.927 1.00 41.09 212 ARG A CA 1
ATOM 1706 C C . ARG A 1 212 ? -58.256 68.923 -20.072 1.00 41.09 212 ARG A C 1
ATOM 1708 O O . ARG A 1 212 ? -58.439 70.007 -20.614 1.00 41.09 212 ARG A O 1
ATOM 1715 N N . GLY A 1 213 ? -57.069 68.548 -19.593 1.00 45.31 213 GLY A N 1
ATOM 1716 C CA . GLY A 1 213 ? -55.799 69.232 -19.893 1.00 45.31 213 GLY A CA 1
ATOM 1717 C C . GLY A 1 213 ? -55.064 68.560 -21.068 1.00 45.31 213 GLY A C 1
ATOM 1718 O O . GLY A 1 213 ? -55.279 67.368 -21.285 1.00 45.31 213 GLY A O 1
ATOM 1719 N N . PRO A 1 214 ? -54.219 69.268 -21.848 1.00 43.56 214 PRO A N 1
ATOM 1720 C CA . PRO A 1 214 ? -53.858 68.851 -23.212 1.00 43.56 214 PRO A CA 1
ATOM 1721 C C . PRO A 1 214 ? -52.819 67.727 -23.320 1.00 43.56 214 PRO A C 1
ATOM 1723 O O . PRO A 1 214 ? -52.580 67.245 -24.419 1.00 43.56 214 PRO A O 1
ATOM 1726 N N . ASN A 1 215 ? -52.215 67.285 -22.218 1.00 44.19 215 ASN A N 1
ATOM 1727 C CA . ASN A 1 215 ? -51.197 66.237 -22.225 1.00 44.19 215 ASN A CA 1
ATOM 1728 C C . ASN A 1 215 ? -51.667 65.066 -21.362 1.00 44.19 215 ASN A C 1
ATOM 1730 O O . ASN A 1 215 ? -51.836 65.200 -20.152 1.00 44.19 215 ASN A O 1
ATOM 1734 N N . GLY A 1 216 ? -51.917 63.928 -22.012 1.00 52.88 216 GLY A N 1
ATOM 1735 C CA . GLY A 1 216 ? -52.481 62.715 -21.426 1.00 52.88 216 GLY A CA 1
ATOM 1736 C C . GLY A 1 216 ? -51.576 62.024 -20.408 1.00 52.88 216 GLY A C 1
ATOM 1737 O O . GLY A 1 216 ? -51.003 60.980 -20.698 1.00 52.88 216 GLY A O 1
ATOM 1738 N N . THR A 1 217 ? -51.514 62.553 -19.188 1.00 39.72 217 THR A N 1
ATOM 1739 C CA . THR A 1 217 ? -50.974 61.846 -18.022 1.00 39.72 217 THR A CA 1
ATOM 1740 C C . THR A 1 217 ? -51.899 62.037 -16.819 1.00 39.72 217 THR A C 1
ATOM 1742 O O . THR A 1 217 ? -51.768 62.957 -16.017 1.00 39.72 217 THR A O 1
ATOM 1745 N N . THR A 1 218 ? -52.876 61.141 -16.658 1.00 44.56 218 THR A N 1
ATOM 1746 C CA . THR A 1 218 ? -53.612 61.038 -15.392 1.00 44.56 218 THR A CA 1
ATOM 1747 C C . THR A 1 218 ? -52.691 60.399 -14.356 1.00 44.56 218 THR A C 1
ATOM 1749 O O . THR A 1 218 ? -52.408 59.200 -14.422 1.00 44.56 218 THR A O 1
ATOM 1752 N N . SER A 1 219 ? -52.208 61.197 -13.404 1.00 46.72 219 SER A N 1
ATOM 1753 C CA . SER A 1 219 ? -51.472 60.744 -12.223 1.00 46.72 219 SER A CA 1
ATOM 1754 C C . SER A 1 219 ? -52.400 59.919 -11.328 1.00 46.72 219 SER A C 1
ATOM 1756 O O . SER A 1 219 ? -53.063 60.401 -10.415 1.00 46.72 219 SER A O 1
ATOM 1758 N N . ARG A 1 220 ? -52.453 58.621 -11.627 1.00 53.34 220 ARG A N 1
ATOM 1759 C CA . ARG A 1 220 ? -53.348 57.615 -11.038 1.00 53.34 220 ARG A CA 1
ATOM 1760 C C . ARG A 1 220 ? -52.998 57.231 -9.589 1.00 53.34 220 ARG A C 1
ATOM 1762 O O . ARG A 1 220 ? -53.513 56.251 -9.069 1.00 53.34 220 ARG A O 1
ATOM 1769 N N . TRP A 1 221 ? -52.124 57.999 -8.940 1.00 45.78 221 TRP A N 1
ATOM 1770 C CA . TRP A 1 221 ? -51.585 57.723 -7.612 1.00 45.78 221 TRP A CA 1
ATOM 1771 C C . TRP A 1 221 ? -51.428 59.029 -6.834 1.00 45.78 221 TRP A C 1
ATOM 1773 O O . TRP A 1 221 ? -50.348 59.602 -6.729 1.00 45.78 221 TRP A O 1
ATOM 1783 N N . SER A 1 222 ? -52.525 59.529 -6.274 1.00 54.12 222 SER A N 1
ATOM 1784 C CA . SER A 1 222 ? -52.456 60.518 -5.198 1.00 54.12 222 SER A CA 1
ATOM 1785 C C . SER A 1 222 ? -53.363 60.046 -4.074 1.00 54.12 222 SER A C 1
ATOM 1787 O O . SER A 1 222 ? -54.554 60.346 -4.047 1.00 54.12 222 SER A O 1
ATOM 1789 N N . SER A 1 223 ? -52.808 59.244 -3.163 1.00 50.19 223 SER A N 1
ATOM 1790 C CA . SER A 1 223 ? -53.542 58.812 -1.978 1.00 50.19 223 SER A CA 1
ATOM 1791 C C . SER A 1 223 ? -53.672 59.985 -0.987 1.00 50.19 223 SER A C 1
ATOM 1793 O O . SER A 1 223 ? -52.715 60.749 -0.790 1.00 50.19 223 SER A O 1
ATOM 1795 N N . PRO A 1 224 ? -54.826 60.150 -0.309 1.00 55.34 224 PRO A N 1
ATOM 1796 C CA . PRO A 1 224 ? -55.055 61.239 0.649 1.00 55.34 224 PRO A CA 1
ATOM 1797 C C . PRO A 1 224 ? -54.038 61.297 1.807 1.00 55.34 224 PRO A C 1
ATOM 1799 O O . PRO A 1 224 ? -53.856 62.346 2.431 1.00 55.34 224 PRO A O 1
ATOM 1802 N N . ARG A 1 225 ? -53.331 60.188 2.077 1.00 55.62 225 ARG A N 1
ATOM 1803 C CA . ARG A 1 225 ? -52.288 60.076 3.110 1.00 55.62 225 ARG A CA 1
ATOM 1804 C C . ARG A 1 225 ? -51.031 60.906 2.803 1.00 55.62 225 ARG A C 1
ATOM 1806 O O . ARG A 1 225 ? -50.430 61.433 3.738 1.00 55.62 225 ARG A O 1
ATOM 1813 N N . ILE A 1 226 ? -50.675 61.119 1.531 1.00 55.31 226 ILE A N 1
ATOM 1814 C CA . ILE A 1 226 ? -49.487 61.914 1.153 1.00 55.31 226 ILE A CA 1
ATOM 1815 C C . ILE A 1 226 ? -49.714 63.414 1.416 1.00 55.31 226 ILE A C 1
ATOM 1817 O O . ILE A 1 226 ? -48.811 64.112 1.881 1.00 55.31 226 ILE A O 1
ATOM 1821 N N . ARG A 1 227 ? -50.950 63.911 1.241 1.00 57.34 227 ARG A N 1
ATOM 1822 C CA . ARG A 1 227 ? -51.289 65.324 1.508 1.00 57.34 227 ARG A CA 1
ATOM 1823 C C . ARG A 1 227 ? -51.229 65.682 2.994 1.00 57.34 227 ARG A C 1
ATOM 1825 O O . ARG A 1 227 ? -50.810 66.787 3.331 1.00 57.34 227 ARG A O 1
ATOM 1832 N N . LYS A 1 228 ? -51.600 64.759 3.891 1.00 56.00 228 LYS A N 1
ATOM 1833 C CA . LYS A 1 228 ? -51.527 65.001 5.345 1.00 56.00 228 LYS A CA 1
ATOM 1834 C C . LYS A 1 228 ? -50.079 65.061 5.853 1.00 56.00 228 LYS A C 1
ATOM 1836 O O . LYS A 1 228 ? -49.786 65.903 6.697 1.00 56.00 228 LYS A O 1
ATOM 1841 N N . LYS A 1 229 ? -49.160 64.258 5.295 1.00 56.91 229 LYS A N 1
ATOM 1842 C CA . LYS A 1 229 ? -47.733 64.294 5.676 1.00 56.91 229 LYS A CA 1
ATOM 1843 C C . LYS A 1 229 ? -47.000 65.547 5.181 1.00 56.91 229 LYS A C 1
ATOM 1845 O O . LYS A 1 229 ? -46.206 66.109 5.928 1.00 56.91 229 LYS A O 1
ATOM 1850 N N . LEU A 1 230 ? -47.317 66.046 3.984 1.00 57.31 230 LEU A N 1
ATOM 1851 C CA . LEU A 1 230 ? -46.715 67.284 3.467 1.00 57.31 230 LEU A CA 1
ATOM 1852 C C . LEU A 1 230 ? -47.165 68.535 4.243 1.00 57.31 230 LEU A C 1
ATOM 1854 O O . LEU A 1 230 ? -46.361 69.432 4.482 1.00 57.31 230 LEU A O 1
ATOM 1858 N N . ARG A 1 231 ? -48.421 68.581 4.711 1.00 58.00 231 ARG A N 1
ATOM 1859 C CA . ARG A 1 231 ? -48.928 69.719 5.501 1.00 58.00 231 ARG A CA 1
ATOM 1860 C C . ARG A 1 231 ? -48.327 69.782 6.910 1.00 58.00 231 ARG A C 1
ATOM 1862 O O . ARG A 1 231 ? -48.066 70.876 7.398 1.00 58.00 231 ARG A O 1
ATOM 1869 N N . ALA A 1 232 ? -48.075 68.627 7.531 1.00 57.84 232 ALA A N 1
ATOM 1870 C CA . ALA A 1 232 ? -47.409 68.543 8.831 1.00 57.84 232 ALA A CA 1
ATOM 1871 C C . ALA A 1 232 ? -45.915 68.913 8.745 1.00 57.84 232 ALA A C 1
ATOM 1873 O O . ALA A 1 232 ? -45.402 69.597 9.622 1.00 57.84 232 ALA A O 1
ATOM 1874 N N . ALA A 1 233 ? -45.225 68.543 7.659 1.00 58.81 233 ALA A N 1
ATOM 1875 C CA . ALA A 1 233 ? -43.818 68.901 7.459 1.00 58.81 233 ALA A CA 1
ATOM 1876 C C . ALA A 1 233 ? -43.603 70.408 7.200 1.00 58.81 233 ALA A C 1
ATOM 1878 O O . ALA A 1 233 ? -42.584 70.966 7.603 1.00 58.81 233 ALA A O 1
ATOM 1879 N N . MET A 1 234 ? -44.569 71.101 6.581 1.00 58.66 234 MET A N 1
ATOM 1880 C CA . MET A 1 234 ? -44.473 72.548 6.337 1.00 58.66 234 MET A CA 1
ATOM 1881 C C . MET A 1 234 ? -44.749 73.413 7.579 1.00 58.66 234 MET A C 1
ATOM 1883 O O . MET A 1 234 ? -44.309 74.562 7.607 1.00 58.66 234 MET A O 1
ATOM 1887 N N . SER A 1 235 ? -45.426 72.903 8.619 1.00 57.78 235 SER A N 1
ATOM 1888 C CA . SER A 1 235 ? -45.664 73.684 9.847 1.00 57.78 235 SER A CA 1
ATOM 1889 C C . SER A 1 235 ? -44.477 73.684 10.817 1.00 57.78 235 SER A C 1
ATOM 1891 O O . SER A 1 235 ? -44.395 74.579 11.649 1.00 57.78 235 SER A O 1
ATOM 1893 N N . PHE A 1 236 ? -43.539 72.739 10.690 1.00 55.56 236 PHE A N 1
ATOM 1894 C CA . PHE A 1 236 ? -42.339 72.663 11.537 1.00 55.56 236 PHE A CA 1
ATOM 1895 C C . PHE A 1 236 ? -41.207 73.607 11.107 1.00 55.56 236 PHE A C 1
ATOM 1897 O O . PHE A 1 236 ? -40.362 73.954 11.923 1.00 55.56 236 PHE A O 1
ATOM 1904 N N . ASN A 1 237 ? -41.192 74.074 9.854 1.00 56.28 237 ASN A N 1
ATOM 1905 C CA . ASN A 1 237 ? -40.104 74.922 9.344 1.00 56.28 237 ASN A CA 1
ATOM 1906 C C . ASN A 1 237 ? -40.370 76.436 9.500 1.00 56.28 237 ASN A C 1
ATOM 1908 O O . ASN A 1 237 ? -39.539 77.258 9.132 1.00 56.28 237 ASN A O 1
ATOM 1912 N N . LYS A 1 238 ? -41.529 76.828 10.053 1.00 54.44 238 LYS A N 1
ATOM 1913 C CA . LYS A 1 238 ? -41.900 78.242 10.270 1.00 54.44 238 LYS A CA 1
ATOM 1914 C C . LYS A 1 238 ? -41.630 78.742 11.699 1.00 54.44 238 LYS A C 1
ATOM 1916 O O . LYS A 1 238 ? -41.778 79.931 11.951 1.00 54.44 238 LYS A O 1
ATOM 1921 N N . SER A 1 239 ? -41.215 77.866 12.619 1.00 55.06 239 SER A N 1
ATOM 1922 C CA . SER A 1 239 ? -40.914 78.206 14.022 1.00 55.06 239 SER A CA 1
ATOM 1923 C C . SER A 1 239 ? -39.418 78.343 14.340 1.00 55.06 239 SER A C 1
ATOM 1925 O O . SER A 1 239 ? -39.075 78.536 15.498 1.00 55.06 239 SER A O 1
ATOM 1927 N N . ILE A 1 240 ? -38.529 78.242 13.342 1.00 58.06 240 ILE A N 1
ATOM 1928 C CA . ILE A 1 240 ? -37.059 78.301 13.515 1.00 58.06 240 ILE A CA 1
ATOM 1929 C C . ILE A 1 240 ? -36.421 79.568 12.912 1.00 58.06 240 ILE A C 1
ATOM 1931 O O . ILE A 1 240 ? -35.210 79.753 12.967 1.00 58.06 240 ILE A O 1
ATOM 1935 N N . SER A 1 241 ? -37.225 80.503 12.399 1.00 52.28 241 SER A N 1
ATOM 1936 C CA . SER A 1 241 ? -36.730 81.813 11.962 1.00 52.28 241 SER A CA 1
ATOM 1937 C C . SER A 1 241 ? -37.613 82.933 12.508 1.00 52.28 241 SER A C 1
ATOM 1939 O O . SER A 1 241 ? -38.592 83.336 11.875 1.00 52.28 241 SER A O 1
ATOM 1941 N N . LYS A 1 242 ? -37.284 83.379 13.724 1.00 44.31 242 LYS A N 1
ATOM 1942 C CA . LYS A 1 242 ? -37.449 84.746 14.229 1.00 44.31 242 LYS A CA 1
ATOM 1943 C C . LYS A 1 242 ? -36.686 84.918 15.534 1.00 44.31 242 LYS A C 1
ATOM 1945 O O . LYS A 1 242 ? -36.775 83.996 16.369 1.00 44.31 242 LYS A O 1
#